Protein AF-A0A5C7JCB8-F1 (afdb_monomer)

Foldseek 3Di:
DDWDWDKDWDADPVRHIDIWIWIWDADPNAIDTFTDDPPDPDTPDDDPVVSVVVRVVVCCVVCVVDDDDDDDDPPPPVVVVVVVVVVVVVVVVVVVVVVVVVPDQPPPVNPPDQQLVWVCVVVVHHPVQSVVAWDDPDDQWIDGDHWIKRKAFPVRLVVVLVVQLVCCCVVPVLVPDDVVCSVVDDSVVVVVVCVVDDSLLPQQCPPSDWDWDADPNTIMIMHIPD

Structure (mmCIF, N/CA/C/O backbone):
data_AF-A0A5C7JCB8-F1
#
_entry.id   AF-A0A5C7JCB8-F1
#
loop_
_atom_site.group_PDB
_atom_site.id
_atom_site.type_symbol
_atom_site.label_atom_id
_atom_site.label_alt_id
_atom_site.label_comp_id
_atom_site.label_asym_id
_atom_site.label_entity_id
_atom_site.label_seq_id
_atom_site.pdbx_PDB_ins_code
_atom_site.Cartn_x
_atom_site.Cartn_y
_atom_site.Cartn_z
_atom_site.occupancy
_atom_site.B_iso_or_equiv
_atom_site.auth_seq_id
_atom_site.auth_comp_id
_atom_site.auth_asym_id
_atom_site.auth_atom_id
_atom_site.pdbx_PDB_model_num
ATOM 1 N N . MET A 1 1 ? -38.121 -23.312 17.149 1.00 50.59 1 MET A N 1
ATOM 2 C CA . MET A 1 1 ? -38.698 -22.961 18.463 1.00 50.59 1 MET A CA 1
ATOM 3 C C . MET A 1 1 ? -37.538 -22.430 19.284 1.00 50.59 1 MET A C 1
ATOM 5 O O . MET A 1 1 ? -36.672 -23.215 19.652 1.00 50.59 1 MET A O 1
ATOM 9 N N . GLU A 1 2 ? -37.429 -21.108 19.400 1.00 42.34 2 GLU A N 1
ATOM 10 C CA . GLU A 1 2 ? -36.332 -20.464 20.132 1.00 42.34 2 GLU A CA 1
ATOM 11 C C . GLU A 1 2 ? -36.430 -20.797 21.617 1.00 42.34 2 GLU A C 1
ATOM 13 O O . GLU A 1 2 ? -37.519 -20.899 22.184 1.00 42.34 2 GLU A O 1
ATOM 18 N N . LEU A 1 3 ? -35.277 -21.067 22.213 1.00 52.41 3 LEU A N 1
ATOM 19 C CA . LEU A 1 3 ? -35.164 -21.751 23.489 1.00 52.41 3 LEU A CA 1
ATOM 20 C C . LEU A 1 3 ? -34.364 -20.841 24.414 1.00 52.41 3 LEU A C 1
ATOM 22 O O . LEU A 1 3 ? -33.145 -20.951 24.512 1.00 52.41 3 LEU A O 1
ATOM 26 N N . TYR A 1 4 ? -35.054 -19.910 25.066 1.00 64.06 4 TYR A N 1
ATOM 27 C CA . TYR A 1 4 ? -34.418 -19.002 26.011 1.00 64.06 4 TYR A CA 1
ATOM 28 C C . TYR A 1 4 ? -34.215 -19.733 27.338 1.00 64.06 4 TYR A C 1
ATOM 30 O O . TYR A 1 4 ? -35.161 -20.259 27.929 1.00 64.06 4 TYR A O 1
ATOM 38 N N . LYS A 1 5 ? -32.966 -19.801 27.801 1.00 68.62 5 LYS A N 1
ATOM 39 C CA . LYS A 1 5 ? -32.621 -20.290 29.140 1.00 68.62 5 LYS A CA 1
ATOM 40 C C . LYS A 1 5 ? -32.173 -19.091 29.966 1.00 68.62 5 LYS A C 1
ATOM 42 O O . LYS A 1 5 ? -31.236 -18.411 29.567 1.00 68.62 5 LYS A O 1
ATOM 47 N N . ARG A 1 6 ? -32.827 -18.836 31.096 1.00 67.50 6 ARG A N 1
ATOM 48 C CA . ARG A 1 6 ? -32.487 -17.744 32.022 1.00 67.50 6 ARG A CA 1
ATOM 49 C C . ARG A 1 6 ? -32.350 -18.306 33.434 1.00 67.50 6 ARG A C 1
ATOM 51 O O . ARG A 1 6 ? -33.052 -19.251 33.797 1.00 67.50 6 ARG A O 1
ATOM 58 N N . PHE A 1 7 ? -31.442 -17.735 34.212 1.00 67.38 7 PHE A N 1
ATOM 59 C CA . PHE A 1 7 ? -31.386 -17.949 35.654 1.00 67.38 7 PHE A CA 1
ATOM 60 C C . PHE A 1 7 ? -32.268 -16.901 36.317 1.00 67.38 7 PHE A C 1
ATOM 62 O O . PHE A 1 7 ? -32.199 -15.726 35.965 1.00 67.38 7 PHE A O 1
ATOM 69 N N . ILE A 1 8 ? -33.128 -17.332 37.233 1.00 64.50 8 ILE A N 1
ATOM 70 C CA . ILE A 1 8 ? -33.960 -16.439 38.031 1.00 64.50 8 ILE A CA 1
ATOM 71 C C . ILE A 1 8 ? -33.578 -16.637 39.488 1.00 64.50 8 ILE A C 1
ATOM 73 O O . ILE A 1 8 ? -33.605 -17.760 39.996 1.00 64.50 8 ILE A O 1
ATOM 77 N N . LYS A 1 9 ? -33.241 -15.531 40.149 1.00 65.50 9 LYS A N 1
ATOM 78 C CA . LYS A 1 9 ? -33.041 -15.466 41.595 1.00 65.50 9 LYS A CA 1
ATOM 79 C C . LYS A 1 9 ? -34.333 -14.963 42.236 1.00 65.50 9 LYS A C 1
ATOM 81 O O . LYS A 1 9 ? -34.906 -13.979 41.777 1.00 65.50 9 LYS A O 1
ATOM 86 N N . PHE A 1 10 ? -34.819 -15.648 43.261 1.00 71.62 10 PHE A N 1
ATOM 87 C CA . PHE A 1 10 ? -36.027 -15.281 44.005 1.00 71.62 10 PHE A CA 1
ATOM 88 C C . PHE A 1 10 ? -35.857 -15.649 45.479 1.00 71.62 10 PHE A C 1
ATOM 90 O O . PHE A 1 10 ? -34.950 -16.396 45.819 1.00 71.62 10 PHE A O 1
ATOM 97 N N . HIS A 1 11 ? -36.704 -15.128 46.361 1.00 61.81 11 HIS A N 1
ATOM 98 C CA . HIS A 1 11 ? -36.735 -15.552 47.762 1.00 61.81 11 HIS A CA 1
ATOM 99 C C . HIS A 1 11 ? -37.909 -16.512 47.974 1.00 61.81 11 HIS A C 1
ATOM 101 O O . HIS A 1 11 ? -38.968 -16.325 47.369 1.00 61.81 11 HIS A O 1
ATOM 107 N N . ASP A 1 12 ? -37.723 -17.553 48.783 1.00 66.81 12 ASP A N 1
ATOM 108 C CA . ASP A 1 12 ? -38.814 -18.454 49.162 1.00 66.81 12 ASP A CA 1
ATOM 109 C C . ASP A 1 12 ? -39.730 -17.835 50.241 1.00 66.81 12 ASP A C 1
ATOM 111 O O . ASP A 1 12 ? -39.596 -16.667 50.612 1.00 66.81 12 ASP A O 1
ATOM 115 N N . ASN A 1 13 ? -40.693 -18.615 50.745 1.00 54.59 13 ASN A N 1
ATOM 116 C CA . ASN A 1 13 ? -41.639 -18.146 51.765 1.00 54.59 13 ASN A CA 1
ATOM 117 C C . ASN A 1 13 ? -40.969 -17.787 53.104 1.00 54.59 13 ASN A C 1
ATOM 119 O O . ASN A 1 13 ? -41.559 -17.038 53.882 1.00 54.59 13 ASN A O 1
ATOM 123 N N . ASP A 1 14 ? -39.764 -18.297 53.358 1.00 68.19 14 ASP A N 1
ATOM 124 C CA . ASP A 1 14 ? -38.963 -18.015 54.549 1.00 68.19 14 ASP A CA 1
ATOM 125 C C . ASP A 1 14 ? -37.930 -16.901 54.285 1.00 68.19 14 ASP A C 1
ATOM 127 O O . ASP A 1 14 ? -37.070 -16.616 55.121 1.00 68.19 14 ASP A O 1
ATOM 131 N N . ASN A 1 15 ? -38.044 -16.229 53.133 1.00 60.91 15 ASN A N 1
ATOM 132 C CA . ASN A 1 15 ? -37.152 -15.180 52.663 1.00 60.91 15 ASN A CA 1
ATOM 133 C C . ASN A 1 15 ? -35.698 -15.656 52.476 1.00 60.91 15 ASN A C 1
ATOM 135 O O . ASN A 1 15 ? -34.753 -14.887 52.661 1.00 60.91 15 ASN A O 1
ATOM 139 N N . VAL A 1 16 ? -35.506 -16.925 52.107 1.00 64.31 16 VAL A N 1
ATOM 140 C CA . VAL A 1 16 ? -34.195 -17.490 51.772 1.00 64.31 16 VAL A CA 1
ATOM 141 C C . VAL A 1 16 ? -33.929 -17.287 50.276 1.00 64.31 16 VAL A C 1
ATOM 143 O O . VAL A 1 16 ? -34.781 -17.650 49.457 1.00 64.31 16 VAL A O 1
ATOM 146 N N . PRO A 1 17 ? -32.774 -16.715 49.878 1.00 56.75 17 PRO A N 1
ATOM 147 C CA . PRO A 1 17 ? -32.436 -16.532 48.473 1.00 56.75 17 PRO A CA 1
ATOM 148 C C . PRO A 1 17 ? -32.253 -17.889 47.787 1.00 56.75 17 PRO A C 1
ATOM 150 O O . PRO A 1 17 ? -31.482 -18.741 48.224 1.00 56.75 17 PRO A O 1
ATOM 153 N N . CYS A 1 18 ? -32.964 -18.060 46.684 1.00 63.06 18 CYS A N 1
ATOM 154 C CA . CYS A 1 18 ? -33.031 -19.255 45.865 1.00 63.06 18 CYS A CA 1
ATOM 155 C C . CYS A 1 18 ? -32.690 -18.895 44.415 1.00 63.06 18 CYS A C 1
ATOM 157 O O . CYS A 1 18 ? -33.018 -17.810 43.933 1.00 63.06 18 CYS A O 1
ATOM 159 N N . GLU A 1 19 ? -32.069 -19.822 43.692 1.00 68.56 19 GLU A N 1
ATOM 160 C CA . GLU A 1 19 ? -31.775 -19.677 42.266 1.00 68.56 19 GLU A CA 1
ATOM 161 C C . GLU A 1 19 ? -32.383 -20.845 41.491 1.00 68.56 19 GLU A C 1
ATOM 163 O O . GLU A 1 19 ? -32.310 -21.999 41.914 1.00 68.56 19 GLU A O 1
ATOM 168 N N . SER A 1 20 ? -33.001 -20.554 40.347 1.00 69.00 20 SER A N 1
ATOM 169 C CA . SER A 1 20 ? -33.560 -21.576 39.469 1.00 69.00 20 SER A CA 1
ATOM 170 C C . SER A 1 20 ? -33.297 -21.263 38.006 1.00 69.00 20 SER A C 1
ATOM 172 O O . SER A 1 20 ? -33.493 -20.142 37.533 1.00 69.00 20 SER A O 1
ATOM 174 N N . LYS A 1 21 ? -32.871 -22.285 37.262 1.00 75.31 21 LYS A N 1
ATOM 175 C CA . LYS A 1 21 ? -32.697 -22.203 35.815 1.00 75.31 21 LYS A CA 1
ATOM 176 C C . LYS A 1 21 ? -34.029 -22.501 35.145 1.00 75.31 21 LYS A C 1
ATOM 178 O O . LYS A 1 21 ? -34.508 -23.632 35.204 1.00 75.31 21 LYS A O 1
ATOM 183 N N . LEU A 1 22 ? -34.611 -21.518 34.468 1.00 73.06 22 LEU A N 1
ATOM 184 C CA . LEU A 1 22 ? -35.835 -21.705 33.698 1.00 73.06 22 LEU A CA 1
ATOM 185 C C . LEU A 1 22 ? -35.525 -21.802 32.206 1.00 73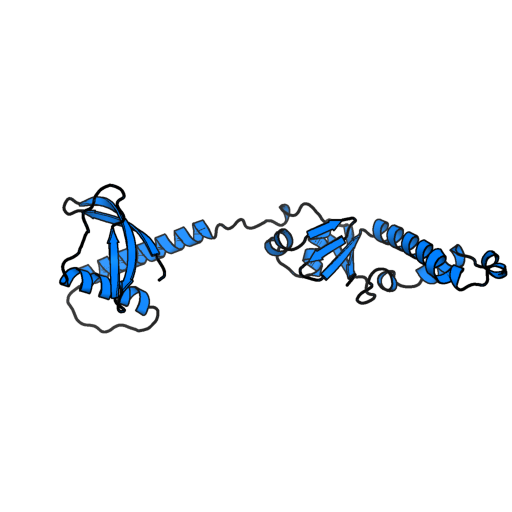.06 22 LEU A C 1
ATOM 187 O O . LEU A 1 22 ? -34.734 -21.041 31.647 1.00 73.06 22 LEU A O 1
ATOM 191 N N . LYS A 1 23 ? -36.184 -22.751 31.553 1.00 75.06 23 LYS A N 1
ATOM 192 C CA . LYS A 1 23 ? -36.360 -22.810 30.108 1.00 75.06 23 LYS A CA 1
ATOM 193 C C . LYS A 1 23 ? -37.705 -22.184 2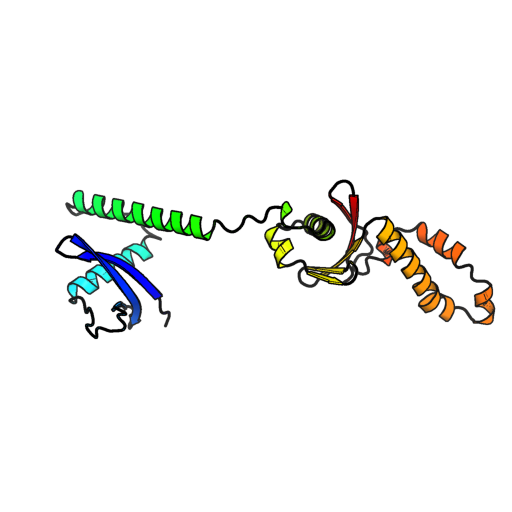9.777 1.00 75.06 23 LYS A C 1
ATOM 195 O O . LYS A 1 23 ? -38.732 -22.599 30.304 1.00 75.06 23 LYS A O 1
ATOM 200 N N . ILE A 1 24 ? -37.674 -21.208 28.888 1.00 72.25 24 ILE A N 1
ATOM 201 C CA . ILE A 1 24 ? -38.853 -20.518 28.387 1.00 72.25 24 ILE A CA 1
ATOM 202 C C . ILE A 1 24 ? -39.124 -21.060 26.986 1.00 72.25 24 ILE A C 1
ATOM 204 O O . ILE A 1 24 ? -38.244 -21.035 26.121 1.00 72.25 24 ILE A O 1
ATOM 208 N N . THR A 1 25 ? -40.325 -21.585 26.771 1.00 75.62 25 THR A N 1
ATOM 209 C CA . THR A 1 25 ? -40.779 -22.095 25.472 1.00 75.62 25 THR A CA 1
ATOM 210 C C . THR A 1 25 ? -42.087 -21.448 25.065 1.00 75.62 25 THR A C 1
ATOM 212 O O . THR A 1 25 ? -42.868 -21.022 25.908 1.00 75.62 25 THR A O 1
ATOM 215 N N . THR A 1 26 ? -42.351 -21.392 23.761 1.00 65.44 26 THR A N 1
ATOM 216 C CA . THR A 1 26 ? -43.637 -20.950 23.221 1.00 65.44 26 THR A CA 1
ATOM 217 C C . THR A 1 26 ? -44.401 -22.134 22.638 1.00 65.44 26 THR A C 1
ATOM 219 O O . THR A 1 26 ? -43.926 -22.811 21.724 1.00 65.44 26 THR A O 1
ATOM 222 N N . ARG A 1 27 ? -45.605 -22.393 23.157 1.00 65.44 27 ARG A N 1
ATOM 223 C CA . ARG A 1 27 ? -46.504 -23.447 22.669 1.00 65.44 27 ARG A CA 1
ATOM 224 C C . ARG A 1 27 ? -47.905 -22.871 22.505 1.00 65.44 27 ARG A C 1
ATOM 226 O O . ARG A 1 27 ? -48.443 -22.267 23.423 1.00 65.44 27 ARG A O 1
ATOM 233 N N . ASN A 1 28 ? -48.496 -23.022 21.320 1.00 69.25 28 ASN A N 1
ATOM 234 C CA . ASN A 1 28 ? -49.836 -22.502 21.002 1.00 69.25 28 ASN A CA 1
ATOM 235 C C . ASN A 1 28 ? -50.027 -20.994 21.297 1.00 69.25 28 ASN A C 1
ATOM 237 O O . ASN A 1 28 ? -51.096 -20.593 21.741 1.00 69.25 28 ASN A O 1
ATOM 241 N N . ASN A 1 29 ? -49.005 -20.160 21.058 1.00 60.56 29 ASN A N 1
ATOM 242 C CA . ASN A 1 29 ? -48.969 -18.720 21.392 1.00 60.56 29 ASN A CA 1
ATOM 243 C C . ASN A 1 29 ? -48.975 -18.377 22.897 1.00 60.56 29 ASN A C 1
ATOM 245 O O . ASN A 1 29 ? -49.143 -17.210 23.260 1.00 60.56 29 ASN A O 1
ATOM 249 N N . TYR A 1 30 ? -48.731 -19.361 23.765 1.00 54.66 30 TYR A N 1
ATOM 250 C CA . TYR A 1 30 ? -48.513 -19.164 25.196 1.00 54.66 30 TYR A CA 1
ATOM 251 C C . TYR A 1 30 ? -47.044 -19.363 25.552 1.00 54.66 30 TYR A C 1
ATOM 253 O O . TYR A 1 30 ? -46.360 -20.209 24.970 1.00 54.66 30 TYR A O 1
ATOM 261 N N . VAL A 1 31 ? -46.569 -18.563 26.505 1.00 62.06 31 VAL A N 1
ATOM 262 C CA . VAL A 1 31 ? -45.237 -18.715 27.092 1.00 62.06 31 VAL A CA 1
ATOM 263 C C . VAL A 1 31 ? -45.334 -19.728 28.225 1.00 62.06 31 VAL A C 1
ATOM 265 O O . VAL A 1 31 ? -46.103 -19.546 29.166 1.00 62.06 31 VAL A O 1
ATOM 268 N N . GLU A 1 32 ? -44.562 -20.799 28.119 1.00 68.94 32 GLU A N 1
ATOM 269 C CA . GLU A 1 32 ? -44.434 -21.850 29.120 1.00 68.94 32 GLU A CA 1
ATOM 270 C C . GLU A 1 32 ? -43.068 -21.719 29.803 1.00 68.94 32 GLU A C 1
ATOM 272 O O . GLU A 1 32 ? -42.036 -21.584 29.141 1.00 68.94 32 GLU A O 1
ATOM 277 N N . TYR A 1 33 ? -43.059 -21.779 31.135 1.00 68.81 33 TYR A N 1
ATOM 278 C CA . TYR A 1 33 ? -41.847 -21.762 31.950 1.00 68.81 33 TYR A CA 1
ATOM 279 C C . TYR A 1 33 ? -41.620 -23.163 32.503 1.00 68.81 33 TYR A C 1
ATOM 281 O O . TYR A 1 33 ? -42.468 -23.694 33.213 1.00 68.81 33 TYR A O 1
ATOM 289 N N . THR A 1 34 ? -40.482 -23.768 32.177 1.00 70.50 34 THR A N 1
ATOM 290 C CA . THR A 1 34 ? -40.099 -25.098 32.662 1.00 70.50 34 THR A CA 1
ATOM 291 C C . THR A 1 34 ? -38.815 -24.988 33.470 1.00 70.50 34 THR A C 1
ATOM 293 O O . THR A 1 34 ? -37.811 -24.489 32.965 1.00 70.50 34 THR A O 1
ATOM 296 N N . GLN A 1 35 ? -38.816 -25.458 34.715 1.00 67.00 35 GLN A N 1
ATOM 297 C CA . GLN A 1 35 ? -37.597 -25.530 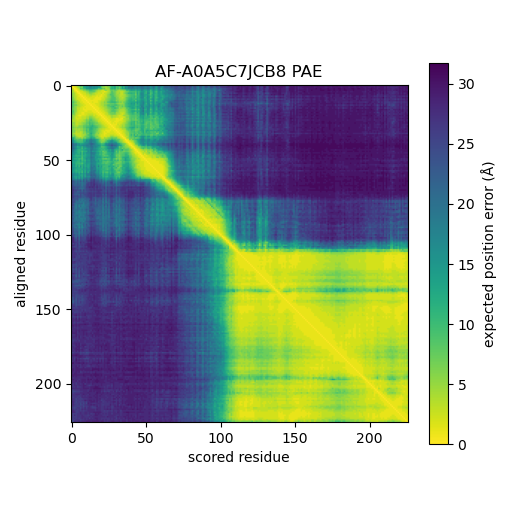35.518 1.00 67.00 35 GLN A CA 1
ATOM 298 C C . GLN A 1 35 ? -36.655 -26.607 34.965 1.00 67.00 35 GLN A C 1
ATOM 300 O O . GLN A 1 35 ? -37.055 -27.742 34.722 1.00 67.00 35 GLN A O 1
ATOM 305 N N . CYS A 1 36 ? -35.393 -26.245 34.764 1.00 61.84 36 CYS A N 1
ATOM 306 C CA . CYS A 1 36 ? -34.332 -27.128 34.301 1.00 61.84 36 CYS A CA 1
ATOM 307 C C . CYS A 1 36 ? -33.454 -27.532 35.488 1.00 61.84 36 CYS A C 1
ATOM 309 O O . CYS A 1 36 ? -32.347 -27.010 35.621 1.00 61.84 36 CYS A O 1
ATOM 311 N N . ASN A 1 37 ? -33.926 -28.446 36.337 1.00 58.97 37 ASN A N 1
ATOM 312 C CA . ASN A 1 37 ? -33.037 -29.123 37.282 1.00 58.97 37 ASN A CA 1
ATOM 313 C C . ASN A 1 37 ? -32.510 -30.427 36.661 1.00 58.97 37 ASN A C 1
ATOM 315 O O . ASN A 1 37 ? -33.306 -31.181 36.102 1.00 58.97 37 ASN A O 1
ATOM 319 N N . PRO A 1 38 ? -31.196 -30.708 36.737 1.00 50.53 38 PRO A N 1
ATOM 320 C CA . PRO A 1 38 ? -30.638 -31.961 36.232 1.00 50.53 38 PRO A CA 1
ATOM 321 C C . PRO A 1 38 ? -31.054 -33.186 37.067 1.00 50.53 38 PRO A C 1
ATOM 323 O O . PRO A 1 38 ? -31.169 -34.267 36.497 1.00 50.53 38 PRO A O 1
ATOM 326 N N . ASP A 1 39 ? -31.358 -33.013 38.362 1.00 53.28 39 ASP A N 1
ATOM 327 C CA . ASP A 1 39 ? -31.511 -34.134 39.310 1.00 53.28 39 ASP A CA 1
ATOM 328 C C . ASP A 1 39 ? -32.883 -34.245 40.008 1.00 53.28 39 ASP A C 1
ATOM 330 O O . ASP A 1 39 ? -33.101 -35.177 40.779 1.00 53.28 39 ASP A O 1
ATOM 334 N N . ASP A 1 40 ? -33.837 -33.343 39.753 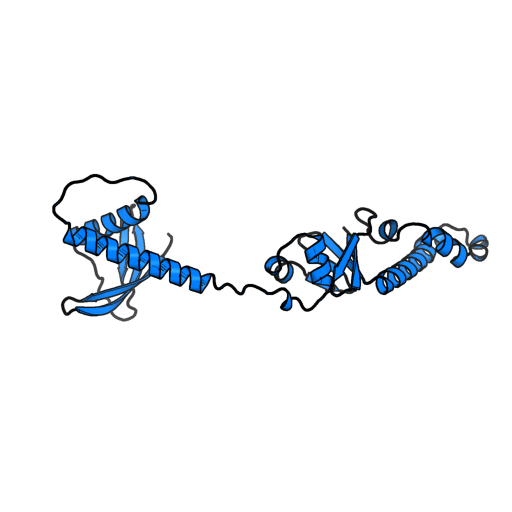1.00 48.50 40 ASP A N 1
ATOM 335 C CA . ASP A 1 40 ? -35.154 -33.376 40.411 1.00 48.50 40 ASP A CA 1
ATOM 336 C C . ASP A 1 40 ? -36.270 -33.279 39.360 1.00 48.50 40 ASP A C 1
ATOM 338 O O . ASP A 1 40 ? -36.454 -32.245 38.718 1.00 48.50 40 ASP A O 1
ATOM 342 N N . GLN A 1 41 ? -37.022 -34.370 39.171 1.00 41.44 41 GLN A N 1
ATOM 343 C CA . GLN A 1 41 ? -38.138 -34.480 38.212 1.00 41.44 41 GLN A CA 1
ATOM 344 C C . GLN A 1 41 ? -39.406 -33.736 38.664 1.00 41.44 41 GLN A C 1
ATOM 346 O O . GLN A 1 41 ? -40.519 -34.060 38.244 1.00 41.44 41 GLN A O 1
ATOM 351 N N . ARG A 1 42 ? -39.285 -32.753 39.556 1.00 42.16 42 ARG A N 1
ATOM 352 C CA . ARG A 1 42 ? -40.432 -31.954 39.976 1.00 42.16 42 ARG A CA 1
ATOM 353 C C . ARG A 1 42 ? -40.631 -30.827 38.985 1.00 42.16 42 ARG A C 1
ATOM 355 O O . ARG A 1 42 ? -39.989 -29.785 39.054 1.00 42.16 42 ARG A O 1
ATOM 362 N N . GLU A 1 43 ? -41.555 -31.055 38.062 1.00 46.22 43 GLU A N 1
ATOM 363 C CA . GLU A 1 43 ? -42.113 -29.999 37.233 1.00 46.22 43 GLU A CA 1
ATOM 364 C C . GLU A 1 43 ? -42.754 -28.949 38.149 1.00 46.22 43 GLU A C 1
ATOM 366 O O . GLU A 1 43 ? -43.805 -29.176 38.756 1.00 46.22 43 GLU A O 1
ATOM 371 N N . PHE A 1 44 ? -42.119 -27.781 38.269 1.00 46.84 44 PHE A N 1
ATOM 372 C CA . PHE A 1 44 ? -42.805 -26.603 38.773 1.00 46.84 44 PHE A CA 1
ATOM 373 C C . PHE A 1 44 ? -43.872 -26.229 37.744 1.00 46.84 44 PHE A C 1
ATOM 375 O O . PHE A 1 44 ? -43.586 -25.602 36.728 1.00 46.84 44 PHE A O 1
ATOM 382 N N . ASN A 1 45 ? -45.097 -26.685 37.992 1.00 53.22 45 ASN A N 1
ATOM 383 C CA . ASN A 1 45 ? -46.252 -26.423 37.152 1.00 53.22 45 ASN A CA 1
ATOM 384 C C . ASN A 1 45 ? -47.149 -25.428 37.903 1.00 53.22 45 ASN A C 1
ATOM 386 O O . ASN A 1 45 ? -47.996 -25.845 38.705 1.00 53.22 45 ASN A O 1
ATOM 390 N N . PRO A 1 46 ? -46.907 -24.108 37.764 1.00 56.09 46 PRO A N 1
ATOM 391 C CA . PRO A 1 46 ? -47.676 -23.115 38.492 1.00 56.09 46 PRO A CA 1
ATOM 392 C C . PRO A 1 46 ? -49.160 -23.322 38.201 1.00 56.09 46 PRO A C 1
ATOM 394 O O . PR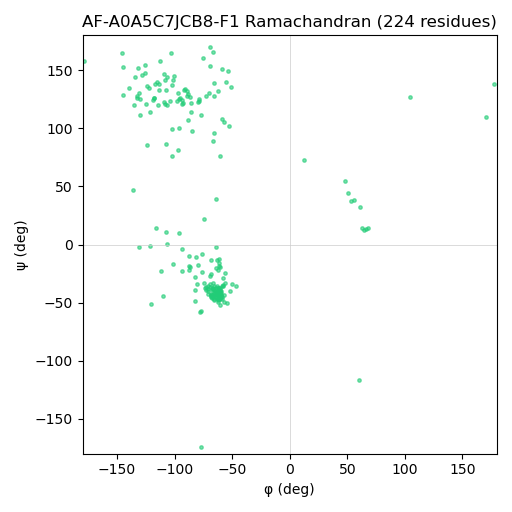O A 1 46 ? -49.550 -23.629 37.075 1.00 56.09 46 PRO A O 1
ATOM 397 N N . LYS A 1 47 ? -50.004 -23.180 39.228 1.00 62.84 47 LYS A N 1
ATOM 398 C CA . LYS A 1 47 ? -51.455 -23.325 39.055 1.00 62.84 47 LYS A CA 1
ATOM 399 C C . LYS A 1 47 ? -51.927 -22.383 37.931 1.00 62.84 47 LYS A C 1
ATOM 401 O O . LYS A 1 47 ? -51.365 -21.295 37.807 1.00 62.84 47 LYS A O 1
ATOM 406 N N . PRO A 1 48 ? -52.984 -22.723 37.170 1.00 55.72 48 PRO A N 1
ATOM 407 C CA . PRO A 1 48 ? -53.410 -21.947 35.997 1.00 55.72 48 PRO A CA 1
ATOM 408 C C . PRO A 1 48 ? -53.568 -20.431 36.232 1.00 55.72 48 PRO A C 1
ATOM 410 O O . PRO A 1 48 ? -53.248 -19.627 35.357 1.00 55.72 48 PRO A O 1
ATOM 413 N N . GLY A 1 49 ? -53.997 -20.022 37.433 1.00 58.53 49 GLY A N 1
ATOM 414 C CA . GLY A 1 49 ? -54.077 -18.605 37.813 1.00 58.53 49 GLY A CA 1
ATOM 415 C C . GLY A 1 49 ? -52.714 -17.902 37.869 1.00 58.53 49 GLY A C 1
ATOM 416 O O . GLY A 1 49 ? -52.575 -16.803 37.348 1.00 58.53 49 GLY A O 1
ATOM 417 N N . VAL A 1 50 ? -51.692 -18.574 38.403 1.00 56.78 50 VAL A N 1
ATOM 418 C CA . VAL A 1 50 ? -50.316 -18.056 38.514 1.00 56.78 50 VAL A CA 1
ATOM 419 C C . VAL A 1 50 ? -49.629 -18.028 37.146 1.00 56.78 50 VAL A C 1
ATOM 421 O O . VAL A 1 50 ? -48.909 -17.084 36.839 1.00 56.78 50 VAL A O 1
ATOM 424 N N . GLN A 1 51 ? -49.893 -19.012 36.277 1.00 56.62 51 GLN A N 1
ATOM 425 C CA . GLN A 1 51 ? -49.420 -18.982 34.883 1.00 56.62 51 GLN A CA 1
ATOM 426 C C . GLN A 1 51 ? -49.991 -17.794 34.107 1.00 56.62 51 GLN A C 1
ATOM 428 O O . GLN A 1 51 ? -49.267 -17.131 33.369 1.00 56.62 51 GLN A O 1
ATOM 433 N N . THR A 1 52 ? -51.279 -17.502 34.302 1.00 60.00 52 THR A N 1
ATOM 434 C CA . THR A 1 52 ? -51.938 -16.346 33.680 1.00 60.00 52 THR A CA 1
ATOM 435 C C . THR A 1 52 ? -51.314 -15.037 34.163 1.00 60.00 52 THR A C 1
ATOM 437 O O . THR A 1 52 ? -51.084 -14.130 33.367 1.00 60.00 52 THR A O 1
ATOM 440 N N . GLU A 1 53 ? -50.994 -14.946 35.453 1.00 60.72 53 GLU A N 1
ATOM 441 C CA . GLU A 1 53 ? -50.361 -13.771 36.053 1.00 60.72 53 GLU A CA 1
ATOM 442 C C . GLU A 1 53 ? -48.929 -13.561 35.539 1.00 60.72 53 GLU A C 1
ATOM 444 O O . GLU A 1 53 ? -48.603 -12.463 35.089 1.00 60.72 53 GLU A O 1
ATOM 449 N N . LEU A 1 54 ? -48.117 -14.624 35.475 1.00 59.25 54 LEU A N 1
ATOM 450 C CA . LEU A 1 54 ? -46.771 -14.599 34.888 1.00 59.25 54 LEU A CA 1
ATOM 451 C C . LEU A 1 54 ? -46.791 -14.239 33.397 1.00 59.25 54 LEU A C 1
ATOM 453 O O . LEU A 1 54 ? -45.995 -13.413 32.954 1.00 59.25 54 LEU A O 1
ATOM 457 N N . TYR A 1 55 ? -47.728 -14.800 32.626 1.00 61.72 55 TYR A N 1
ATOM 458 C CA . TYR A 1 55 ? -47.902 -14.459 31.214 1.00 61.72 55 TYR A CA 1
ATOM 459 C C . TYR A 1 55 ? -48.309 -12.994 31.030 1.00 61.72 55 TYR A C 1
ATOM 461 O O . TYR A 1 55 ? -47.778 -12.316 30.155 1.00 61.72 55 TYR A O 1
ATOM 469 N N . ASN A 1 56 ? -49.218 -12.477 31.860 1.00 61.16 56 ASN A N 1
ATOM 470 C CA . ASN A 1 56 ? -49.620 -11.074 31.809 1.00 61.16 56 ASN A CA 1
ATOM 471 C C . ASN A 1 56 ? -48.473 -10.135 32.201 1.00 61.16 56 ASN A C 1
ATOM 473 O O . ASN A 1 56 ? -48.322 -9.086 31.579 1.00 61.16 56 ASN A O 1
ATOM 477 N N . LEU A 1 57 ? -47.642 -10.517 33.174 1.00 58.09 57 LEU A N 1
ATOM 478 C CA . LEU A 1 57 ? -46.417 -9.802 33.545 1.00 58.09 57 LEU A CA 1
ATOM 479 C C . LEU A 1 57 ? -45.415 -9.768 32.388 1.00 58.09 57 LEU A C 1
ATOM 481 O O . LEU A 1 57 ? -44.964 -8.689 32.013 1.00 58.09 57 LEU A O 1
ATOM 485 N N . TRP A 1 58 ? -45.143 -10.919 31.773 1.00 62.91 58 TRP A N 1
ATOM 486 C CA . TRP A 1 58 ? -44.263 -11.039 30.610 1.00 62.91 58 TRP A CA 1
ATOM 487 C C . TRP A 1 58 ? -44.783 -10.240 29.413 1.00 62.91 58 TRP A C 1
ATOM 489 O O . TRP A 1 58 ? -44.044 -9.475 28.794 1.00 62.91 58 TRP A O 1
ATOM 499 N N . LYS A 1 59 ? -46.086 -10.348 29.125 1.00 58.62 59 LYS A N 1
ATOM 500 C CA . LYS A 1 59 ? -46.741 -9.583 28.066 1.00 58.62 59 LYS A CA 1
ATOM 501 C C . LYS A 1 59 ? -46.623 -8.096 28.355 1.00 58.62 59 LYS A C 1
ATOM 503 O O . LYS A 1 59 ? -46.207 -7.376 27.462 1.00 58.62 59 LYS A O 1
ATOM 508 N N . LYS A 1 60 ? -46.907 -7.636 29.578 1.00 55.00 60 LYS A N 1
ATOM 509 C CA . LYS A 1 60 ? -46.785 -6.227 29.989 1.00 55.00 60 LYS A CA 1
ATOM 510 C C . LYS A 1 60 ? -45.349 -5.709 29.868 1.00 55.00 60 LYS A C 1
ATOM 512 O O . LYS A 1 60 ? -45.177 -4.594 29.400 1.00 55.00 60 LYS A O 1
ATOM 517 N N . TRP A 1 61 ? -44.346 -6.515 30.217 1.00 53.41 61 TRP A N 1
ATOM 518 C CA . TRP A 1 61 ? -42.922 -6.197 30.048 1.00 53.41 61 TRP A CA 1
ATOM 519 C C . TRP A 1 61 ? -42.520 -6.049 28.574 1.00 53.41 61 TRP A C 1
ATOM 521 O O . TRP A 1 61 ? -41.885 -5.069 28.205 1.00 53.41 61 TRP A O 1
ATOM 531 N N . HIS A 1 62 ? -42.957 -6.960 27.700 1.00 51.28 62 HIS A N 1
ATOM 532 C CA . HIS A 1 62 ? -42.581 -6.926 26.280 1.00 51.28 62 HIS A CA 1
ATOM 533 C C . HIS A 1 62 ? -43.495 -6.075 25.388 1.00 51.28 62 HIS A C 1
ATOM 535 O O . HIS A 1 62 ? -43.079 -5.676 24.302 1.00 51.28 62 HIS A O 1
ATOM 541 N N . THR A 1 63 ? -44.717 -5.756 25.824 1.00 45.75 63 THR A N 1
ATOM 542 C CA . THR A 1 63 ? -45.577 -4.775 25.138 1.00 45.75 63 THR A CA 1
ATOM 543 C C . THR A 1 63 ? -45.324 -3.348 25.592 1.00 45.75 63 THR A C 1
ATOM 545 O O . THR A 1 63 ? -45.595 -2.456 24.803 1.00 45.75 63 THR A O 1
ATOM 548 N N . LYS A 1 64 ? -44.709 -3.097 26.760 1.00 45.25 64 LYS A N 1
ATOM 549 C CA . LYS A 1 64 ? -44.367 -1.736 27.223 1.00 45.25 64 LYS A CA 1
ATOM 550 C C . LYS A 1 64 ? -43.353 -0.977 26.358 1.00 45.25 64 LYS A C 1
ATOM 552 O O . LYS A 1 64 ? -43.140 0.203 26.609 1.00 45.25 64 LYS A O 1
ATOM 557 N N . LYS A 1 65 ? -42.812 -1.580 25.291 1.00 45.66 65 LYS A N 1
ATOM 558 C CA . LYS A 1 65 ? -42.194 -0.803 24.204 1.00 45.66 65 LYS A CA 1
ATOM 559 C C . LYS A 1 65 ? -43.206 0.100 23.473 1.00 45.66 65 LYS A C 1
ATOM 561 O O . LYS A 1 65 ? -42.786 0.999 22.757 1.00 45.66 65 LYS A O 1
ATOM 566 N N . TYR A 1 66 ? -44.514 -0.093 23.679 1.00 42.41 66 TYR A N 1
ATOM 567 C CA . TYR A 1 66 ? -45.580 0.797 23.229 1.00 42.41 66 TYR A CA 1
ATOM 568 C C . TYR A 1 66 ? -46.747 0.847 24.235 1.00 42.41 66 TYR A C 1
ATOM 570 O O . TYR A 1 66 ? -47.337 -0.174 24.577 1.00 42.41 66 TYR A O 1
ATOM 578 N N . CYS A 1 67 ? -47.122 2.074 24.597 1.00 33.62 67 CYS A N 1
ATOM 579 C CA . CYS A 1 67 ? -48.387 2.523 25.195 1.00 33.62 67 CYS A CA 1
ATOM 580 C C . CYS A 1 67 ? -48.420 2.870 26.694 1.00 33.62 67 CYS A C 1
ATOM 582 O O . CYS A 1 67 ? -48.059 2.107 27.590 1.00 33.62 67 CYS A O 1
ATOM 584 N N . GLU A 1 68 ? -48.933 4.087 26.885 1.00 44.00 68 GLU A N 1
ATOM 585 C CA . GLU A 1 68 ? -49.219 4.827 28.103 1.00 44.00 68 GLU A CA 1
ATOM 586 C C . GLU A 1 68 ? -50.338 4.201 28.959 1.00 44.00 68 GLU A C 1
ATOM 588 O O . GLU A 1 68 ? -51.088 3.317 28.546 1.00 44.00 68 GLU A O 1
ATOM 593 N N . VAL A 1 69 ? -50.388 4.699 30.191 1.00 47.62 69 VAL A N 1
ATOM 594 C CA . VAL A 1 69 ? -51.138 4.280 31.383 1.00 47.62 69 VAL A CA 1
ATOM 595 C C . VAL A 1 69 ? -52.668 4.266 31.197 1.00 47.62 69 VAL A C 1
ATOM 597 O O . VAL A 1 69 ? -53.218 5.125 30.519 1.00 47.62 69 VAL A O 1
ATOM 600 N N . SER A 1 70 ? -53.383 3.393 31.924 1.00 38.00 70 SER A N 1
ATOM 601 C CA . SER A 1 70 ? -54.727 3.739 32.419 1.00 38.00 70 SER A CA 1
ATOM 602 C C . SER A 1 70 ? -54.886 3.385 33.899 1.00 38.00 70 SER A C 1
ATOM 604 O O . SER A 1 70 ? -54.604 2.261 34.320 1.00 38.00 70 SER A O 1
ATOM 606 N N . GLU A 1 71 ? -55.325 4.380 34.664 1.00 49.25 71 GLU A N 1
ATOM 607 C CA . GLU A 1 71 ? -55.558 4.378 36.105 1.00 49.25 71 GLU A CA 1
ATOM 608 C C . GLU A 1 71 ? -56.802 3.570 36.484 1.00 49.25 71 GLU A C 1
ATOM 610 O O . GLU A 1 71 ? -57.875 3.792 35.938 1.00 49.25 71 GLU A O 1
ATOM 615 N N . ASP A 1 72 ? -56.640 2.638 37.420 1.00 48.62 72 ASP A N 1
ATOM 616 C CA . ASP A 1 72 ? -57.510 2.451 38.587 1.00 48.62 72 ASP A CA 1
ATOM 617 C C . ASP A 1 72 ? -57.110 1.142 39.265 1.00 48.62 72 ASP A C 1
ATOM 619 O O . ASP A 1 72 ? -57.308 0.070 38.707 1.00 48.62 72 ASP A O 1
ATOM 623 N N . ILE A 1 73 ? -56.503 1.237 40.452 1.00 40.00 73 ILE A N 1
ATOM 624 C CA . ILE A 1 73 ? -56.582 0.298 41.587 1.00 40.00 73 ILE A CA 1
ATOM 625 C C . ILE A 1 73 ? -55.646 0.829 42.687 1.00 40.00 73 ILE A C 1
ATOM 627 O O . ILE A 1 73 ? -54.531 1.288 42.442 1.00 40.00 73 ILE A O 1
ATOM 631 N N . LYS A 1 74 ? -56.131 0.760 43.931 1.00 45.12 74 LYS A N 1
ATOM 632 C CA . LYS A 1 74 ? -55.435 1.087 45.184 1.00 45.12 74 LYS A CA 1
ATOM 633 C C . LYS A 1 74 ? -54.186 0.220 45.408 1.00 45.12 74 LYS A C 1
ATOM 635 O O . LYS A 1 74 ? -54.186 -0.673 46.251 1.00 45.12 74 LYS A O 1
ATOM 640 N N . THR A 1 75 ? -53.105 0.514 44.703 1.00 42.72 75 THR A N 1
ATOM 641 C CA . THR A 1 75 ? -51.826 -0.201 44.823 1.00 42.72 75 THR A CA 1
ATOM 642 C C . THR A 1 75 ? -50.652 0.768 44.862 1.00 42.72 75 THR A C 1
ATOM 644 O O . THR A 1 75 ? -49.655 0.546 44.196 1.00 42.72 75 THR A O 1
ATOM 647 N N . ASN A 1 76 ? -50.711 1.832 45.673 1.00 47.41 76 ASN A N 1
ATOM 648 C CA . ASN A 1 76 ? -49.538 2.707 45.845 1.00 47.41 76 ASN A CA 1
ATOM 649 C C . ASN A 1 76 ? -48.314 1.935 46.369 1.00 47.41 76 ASN A C 1
ATOM 651 O O . ASN A 1 76 ? -47.208 2.182 45.916 1.00 47.41 76 ASN A O 1
ATOM 655 N N . SER A 1 77 ? -48.494 0.941 47.244 1.00 48.12 77 SER A N 1
ATOM 656 C CA . SER A 1 77 ? -47.378 0.111 47.730 1.00 48.12 77 SER A CA 1
ATOM 657 C C . SER A 1 77 ? -46.855 -0.876 46.678 1.00 48.12 77 SER A C 1
ATOM 659 O O . S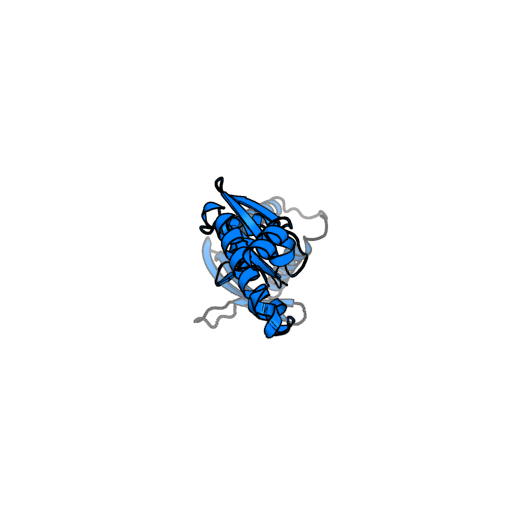ER A 1 77 ? -45.648 -1.065 46.575 1.00 48.12 77 SER A O 1
ATOM 661 N N . LEU A 1 78 ? -47.741 -1.484 45.884 1.00 41.78 78 LEU A N 1
ATOM 662 C CA . LEU A 1 78 ? -47.364 -2.505 44.901 1.00 41.78 78 LEU A CA 1
ATOM 663 C C . LEU A 1 78 ? -46.803 -1.882 43.616 1.00 41.78 78 LEU A C 1
ATOM 665 O O . LEU A 1 78 ? -45.881 -2.429 43.032 1.00 41.78 78 LEU A O 1
ATOM 669 N N . ILE A 1 79 ? -47.305 -0.710 43.215 1.00 50.28 79 ILE A N 1
ATOM 670 C CA . ILE A 1 79 ? -46.757 0.077 42.102 1.00 50.28 79 ILE A CA 1
ATOM 671 C C . ILE A 1 79 ? -45.366 0.600 42.465 1.00 50.28 79 ILE A C 1
ATOM 673 O O . ILE A 1 79 ? -44.465 0.483 41.645 1.00 50.28 79 ILE A O 1
ATOM 677 N N . LEU A 1 80 ? -45.160 1.102 43.690 1.00 49.62 80 LEU A N 1
ATOM 678 C CA . LEU A 1 80 ? -43.829 1.524 44.145 1.00 49.62 80 LEU A CA 1
ATOM 679 C C . LEU A 1 80 ? -42.843 0.352 44.193 1.00 49.62 80 LEU A C 1
ATOM 681 O O . LEU A 1 80 ? -41.724 0.497 43.726 1.00 49.62 80 LEU A O 1
ATOM 685 N N . PHE A 1 81 ? -43.268 -0.813 44.688 1.00 49.66 81 PHE A N 1
ATOM 686 C CA . PHE A 1 81 ? -42.429 -2.013 44.713 1.00 49.66 81 PHE A CA 1
ATOM 687 C C . PHE A 1 81 ? -42.103 -2.533 43.306 1.00 49.66 81 PHE A C 1
ATOM 689 O O . PHE A 1 81 ? -40.967 -2.898 43.027 1.00 49.66 81 PHE A O 1
ATOM 696 N N . CYS A 1 82 ? -43.079 -2.538 42.394 1.00 47.94 82 CYS A N 1
ATOM 697 C CA . CYS A 1 82 ? -42.838 -2.922 41.007 1.00 47.94 82 CYS A CA 1
ATOM 698 C C . CYS A 1 82 ? -41.943 -1.919 40.276 1.00 47.94 82 CYS A C 1
ATOM 700 O O . CYS A 1 82 ? -41.125 -2.354 39.478 1.00 47.94 82 CYS A O 1
ATOM 702 N N . ASN A 1 83 ? -42.079 -0.617 40.535 1.00 55.22 83 ASN A N 1
ATOM 703 C CA . ASN A 1 83 ? -41.202 0.390 39.945 1.00 55.22 83 ASN A CA 1
ATOM 704 C C . ASN A 1 83 ? -39.776 0.265 40.496 1.00 55.22 83 ASN A C 1
ATOM 706 O O . ASN A 1 83 ? -38.859 0.228 39.700 1.00 55.22 83 ASN A O 1
ATOM 710 N N . ASP A 1 84 ? -39.590 0.067 41.805 1.00 63.53 84 ASP A N 1
ATOM 711 C CA . ASP A 1 84 ? -38.262 -0.161 42.406 1.00 63.53 84 ASP A CA 1
ATOM 712 C C . ASP A 1 84 ? -37.583 -1.424 41.849 1.00 63.53 84 ASP A C 1
ATOM 714 O O . ASP A 1 84 ? -36.391 -1.427 41.556 1.00 63.53 84 ASP A O 1
ATOM 718 N N . ILE A 1 85 ? -38.347 -2.500 41.626 1.00 58.12 85 ILE A N 1
ATOM 719 C CA . ILE A 1 85 ? -37.831 -3.707 40.969 1.00 58.12 85 ILE A CA 1
ATOM 720 C C . ILE A 1 85 ? -37.509 -3.449 39.495 1.00 58.12 85 ILE A C 1
ATOM 722 O O . ILE A 1 85 ? -36.476 -3.917 39.029 1.00 58.12 85 ILE A O 1
ATOM 726 N N . CYS A 1 86 ? -38.362 -2.734 38.757 1.00 57.34 86 CYS A N 1
ATOM 727 C CA . CYS A 1 86 ? -38.080 -2.387 37.364 1.00 57.34 86 CYS A CA 1
ATOM 728 C C . CYS A 1 86 ? -36.837 -1.502 37.257 1.00 57.34 86 CYS A C 1
ATOM 730 O O . CYS A 1 86 ? -35.966 -1.830 36.469 1.00 57.34 86 CYS A O 1
ATOM 732 N N . ASP A 1 87 ? -36.710 -0.468 38.087 1.00 68.00 87 ASP A N 1
ATOM 733 C CA . ASP A 1 87 ? -35.563 0.442 38.103 1.00 68.00 87 ASP A CA 1
ATOM 734 C C . ASP A 1 87 ? -34.275 -0.312 38.466 1.00 68.00 87 ASP A C 1
ATOM 736 O O . ASP A 1 87 ? -33.217 -0.059 37.895 1.00 68.00 87 ASP A O 1
ATOM 740 N N . ARG A 1 88 ? -34.352 -1.286 39.383 1.00 66.88 88 ARG A N 1
ATOM 741 C CA . ARG A 1 88 ? -33.216 -2.150 39.727 1.00 66.88 88 ARG A CA 1
ATOM 742 C C . ARG A 1 88 ? -32.860 -3.139 38.628 1.00 66.88 88 ARG A C 1
ATOM 744 O O . ARG A 1 88 ? -31.678 -3.361 38.429 1.00 66.88 88 ARG A O 1
ATOM 751 N N . ILE A 1 89 ? -33.834 -3.722 37.929 1.00 64.62 89 ILE A N 1
ATOM 752 C CA . ILE A 1 89 ? -33.560 -4.625 36.803 1.00 64.62 89 ILE A CA 1
ATOM 753 C C . ILE A 1 89 ? -33.034 -3.831 35.609 1.00 64.62 89 ILE A C 1
ATOM 755 O O . ILE A 1 89 ? -32.075 -4.267 34.997 1.00 64.62 89 ILE A O 1
ATOM 759 N N . GLU A 1 90 ? -33.605 -2.668 35.298 1.00 69.38 90 GLU A N 1
ATOM 760 C CA . GLU A 1 90 ? -33.093 -1.782 34.248 1.00 69.38 90 GLU A CA 1
ATOM 761 C C . GLU A 1 90 ? -31.678 -1.321 34.581 1.00 69.38 90 GLU A C 1
ATOM 763 O O . GLU A 1 90 ? -30.825 -1.319 33.703 1.00 69.38 90 GLU A O 1
ATOM 768 N N . LYS A 1 91 ? -31.396 -1.008 35.851 1.00 72.56 91 LYS A N 1
ATOM 769 C CA . LYS A 1 91 ? -30.044 -0.684 36.297 1.00 72.56 91 LYS A CA 1
ATOM 770 C C . LYS A 1 91 ? -29.101 -1.885 36.246 1.00 72.56 91 LYS A C 1
ATOM 772 O O . LYS A 1 91 ? -28.011 -1.737 35.736 1.00 72.56 91 LYS A O 1
ATOM 777 N N . GLU A 1 92 ? -29.498 -3.060 36.728 1.00 68.56 92 GLU A N 1
ATOM 778 C CA . GLU A 1 92 ? -28.666 -4.271 36.667 1.00 68.56 92 GLU A CA 1
ATOM 779 C C . GLU A 1 92 ? -28.452 -4.740 35.217 1.00 68.56 92 GLU A C 1
ATOM 781 O O . GLU A 1 92 ? -27.386 -5.251 34.902 1.00 68.56 92 GLU A O 1
ATOM 786 N N . GLU A 1 93 ? -29.424 -4.553 34.315 1.00 65.31 93 GLU A N 1
ATOM 787 C CA . GLU A 1 93 ? -29.260 -4.813 32.881 1.00 65.31 93 GLU A CA 1
ATOM 788 C C . GLU A 1 93 ? -28.396 -3.748 32.207 1.00 65.31 93 GLU A C 1
ATOM 790 O O . GLU A 1 93 ? -27.605 -4.111 31.347 1.00 65.31 93 GLU A O 1
ATOM 795 N N . LEU A 1 94 ? -28.496 -2.471 32.591 1.00 61.00 94 LEU A N 1
ATOM 796 C CA . LEU A 1 94 ? -27.598 -1.419 32.108 1.00 61.00 94 LEU A CA 1
ATOM 797 C C . LEU A 1 94 ? -26.176 -1.613 32.623 1.00 61.00 94 LEU A C 1
ATOM 799 O O . LEU A 1 94 ? -25.271 -1.515 31.817 1.00 61.00 94 LEU A O 1
ATOM 803 N N . ASP A 1 95 ? -25.986 -1.953 33.897 1.00 63.84 95 ASP A N 1
ATOM 804 C CA . ASP A 1 95 ? -24.682 -2.252 34.499 1.00 63.84 95 ASP A CA 1
ATOM 805 C C . ASP A 1 95 ? -24.088 -3.534 33.876 1.00 63.84 95 ASP A C 1
ATOM 807 O O . ASP A 1 95 ? -22.890 -3.605 33.644 1.00 63.84 95 ASP A O 1
ATOM 811 N N . TYR A 1 96 ? -24.915 -4.536 33.542 1.00 61.66 96 TYR A N 1
ATOM 812 C CA . TYR A 1 96 ? -24.479 -5.754 32.841 1.00 61.66 96 TYR A CA 1
ATOM 813 C C . TYR A 1 96 ? -24.188 -5.518 31.354 1.00 61.66 96 TYR A C 1
ATOM 815 O O . TYR A 1 96 ? -23.324 -6.178 30.789 1.00 61.66 96 TYR A O 1
ATOM 823 N N . ILE A 1 97 ? -24.921 -4.608 30.704 1.00 56.53 97 ILE A N 1
ATOM 824 C CA . ILE A 1 97 ? -24.626 -4.133 29.348 1.00 56.53 97 ILE A CA 1
ATOM 825 C C . ILE A 1 97 ? -23.339 -3.306 29.388 1.00 56.53 97 ILE A C 1
ATOM 827 O O . ILE A 1 97 ? -22.480 -3.563 28.565 1.00 56.53 97 ILE A O 1
ATOM 831 N N . ASP A 1 98 ? -23.142 -2.414 30.356 1.00 51.34 98 ASP A N 1
ATOM 832 C CA . ASP A 1 98 ? -21.876 -1.697 30.555 1.00 51.34 98 ASP A CA 1
ATOM 833 C C . ASP A 1 98 ? -20.733 -2.681 30.839 1.00 51.34 98 ASP A C 1
ATOM 835 O O . ASP A 1 98 ? -19.691 -2.546 30.235 1.00 51.34 98 ASP A O 1
ATOM 839 N N . GLU A 1 99 ? -20.911 -3.739 31.636 1.00 58.59 99 GLU A N 1
ATOM 840 C CA . GLU A 1 99 ? -19.876 -4.781 31.819 1.00 58.59 99 GLU A CA 1
ATOM 841 C C . GLU A 1 99 ? -19.635 -5.642 30.560 1.00 58.59 99 GLU A C 1
ATOM 843 O O . GLU A 1 99 ? -18.562 -6.220 30.405 1.00 58.59 99 GLU A O 1
ATOM 848 N N . LEU A 1 100 ? -20.624 -5.777 29.667 1.00 54.03 100 LEU A N 1
ATOM 849 C CA . LEU A 1 100 ? -20.498 -6.500 28.389 1.00 54.03 100 LEU A CA 1
ATOM 850 C C . LEU A 1 100 ? -19.980 -5.624 27.242 1.00 54.03 100 LEU A C 1
ATOM 852 O O . LEU A 1 100 ? -19.502 -6.181 26.259 1.00 54.03 100 LEU A O 1
ATOM 856 N N . TYR A 1 101 ? -20.129 -4.303 27.362 1.00 51.88 101 TYR A N 1
ATOM 857 C CA . TYR A 1 101 ? -19.681 -3.266 26.430 1.00 51.88 101 TYR A CA 1
ATOM 858 C C . TYR A 1 101 ? -18.620 -2.338 27.050 1.00 51.88 101 TYR A C 1
ATOM 860 O O . TYR A 1 101 ? -18.197 -1.383 26.402 1.00 51.88 101 TYR A O 1
ATOM 868 N N . GLU A 1 102 ? -18.029 -2.719 28.187 1.00 50.41 102 GLU A N 1
ATOM 869 C CA . GLU A 1 102 ? -16.598 -2.571 28.497 1.00 50.41 102 GLU A CA 1
ATOM 870 C C . GLU A 1 102 ? -15.783 -3.441 27.505 1.00 50.41 102 GLU A C 1
ATOM 872 O O . GLU A 1 102 ? -14.801 -4.093 27.851 1.00 50.41 102 GLU A O 1
ATOM 877 N N . ASP A 1 103 ? -16.238 -3.457 26.246 1.00 47.88 103 ASP A N 1
ATOM 878 C CA . ASP A 1 103 ? -15.522 -3.807 25.042 1.00 47.88 103 ASP A CA 1
ATOM 879 C C . ASP A 1 103 ? -14.279 -2.932 25.068 1.00 47.88 103 ASP A C 1
ATOM 881 O O . ASP A 1 103 ? -14.358 -1.726 24.830 1.00 47.88 103 ASP A O 1
ATOM 885 N N . ASP A 1 104 ? -13.163 -3.545 25.455 1.00 54.03 104 ASP A N 1
ATOM 886 C CA . ASP A 1 104 ? -11.855 -3.413 24.828 1.00 54.03 104 ASP A CA 1
ATOM 887 C C . ASP A 1 104 ? -11.796 -2.242 23.835 1.00 54.03 104 ASP A C 1
ATOM 889 O O . ASP A 1 104 ? -11.817 -2.424 22.614 1.00 54.03 104 ASP A O 1
ATOM 893 N N . GLU A 1 105 ? -11.772 -1.012 24.358 1.00 55.62 105 GLU A N 1
ATOM 894 C CA . GLU A 1 105 ? -11.572 0.185 23.557 1.00 55.62 105 GLU A CA 1
ATOM 895 C C . GLU A 1 105 ? -10.142 0.069 23.039 1.00 55.62 105 GLU A C 1
ATOM 897 O O . GLU A 1 105 ? -9.198 0.457 23.729 1.00 55.62 105 GLU A O 1
ATOM 902 N N . TYR A 1 106 ? -9.982 -0.573 21.875 1.00 53.56 106 TYR A N 1
ATOM 903 C CA . TYR A 1 106 ? -8.690 -0.781 21.246 1.00 53.56 106 TYR A CA 1
ATOM 904 C C . TYR A 1 106 ? -8.060 0.588 21.054 1.00 53.56 106 TYR A C 1
ATOM 906 O O . TYR A 1 106 ? -8.472 1.402 20.210 1.00 53.56 106 TYR A O 1
ATOM 914 N N . LYS A 1 107 ? -7.075 0.868 21.897 1.00 59.78 107 LYS A N 1
ATOM 915 C CA . LYS A 1 107 ? -6.353 2.122 21.851 1.00 59.78 107 LYS A CA 1
ATOM 916 C C . LYS A 1 107 ? -5.535 2.108 20.578 1.00 59.78 107 LYS A C 1
ATOM 918 O O . LYS A 1 107 ? -5.135 1.066 20.073 1.00 59.78 107 LYS A O 1
ATOM 923 N N . GLU A 1 108 ? -5.245 3.289 20.056 1.00 56.28 108 GLU A N 1
ATOM 924 C CA . GLU A 1 108 ? -4.347 3.413 18.905 1.00 56.28 108 GLU A CA 1
ATOM 925 C C . GLU A 1 108 ? -2.972 2.775 19.180 1.00 56.28 108 GLU A C 1
ATOM 927 O O . GLU A 1 108 ? -2.334 2.279 18.261 1.00 56.28 108 GLU A O 1
ATOM 932 N N . SER A 1 109 ? -2.581 2.678 20.459 1.00 62.53 109 SER A N 1
ATOM 933 C CA . SER A 1 109 ? -1.406 1.933 20.926 1.00 62.53 109 SER A CA 1
ATOM 934 C C . SER A 1 109 ? -1.425 0.433 20.638 1.00 62.53 109 SER A C 1
ATOM 936 O O . SER A 1 109 ? -0.385 -0.203 20.767 1.00 62.53 109 SER A O 1
ATOM 938 N N . ASP A 1 110 ? -2.579 -0.138 20.307 1.00 73.38 110 ASP A N 1
ATOM 939 C CA . ASP A 1 110 ? -2.734 -1.579 20.103 1.00 73.38 110 ASP A CA 1
ATOM 940 C C . ASP A 1 110 ? -2.425 -1.979 18.649 1.00 73.38 110 ASP A C 1
ATOM 942 O O . ASP A 1 110 ? -2.292 -3.164 18.343 1.00 73.38 110 ASP A O 1
ATOM 946 N N . ILE A 1 111 ? -2.270 -0.996 17.753 1.00 82.25 111 ILE A N 1
ATOM 947 C CA . ILE A 1 111 ? -1.779 -1.192 16.388 1.00 82.25 111 ILE A CA 1
ATOM 948 C C . ILE A 1 111 ? -0.278 -0.886 16.384 1.00 82.25 111 ILE A C 1
ATOM 950 O O . ILE A 1 111 ? 0.127 0.270 16.351 1.00 82.25 111 ILE A O 1
ATOM 954 N N . GLU A 1 112 ? 0.557 -1.925 16.421 1.00 87.50 112 GLU A N 1
ATOM 955 C CA . GLU A 1 112 ? 2.021 -1.759 16.405 1.00 87.50 112 GLU A CA 1
ATOM 956 C C . GLU A 1 112 ? 2.575 -1.409 15.009 1.00 87.50 112 GLU A C 1
ATOM 958 O O . GLU A 1 112 ? 3.654 -0.831 14.903 1.00 87.50 112 GLU A O 1
ATOM 963 N N . ASP A 1 113 ? 1.858 -1.757 13.933 1.00 93.12 113 ASP A N 1
ATOM 964 C CA . ASP A 1 113 ? 2.303 -1.534 12.552 1.00 93.12 113 ASP A CA 1
ATOM 965 C C . ASP A 1 113 ? 1.867 -0.149 12.046 1.00 93.12 113 ASP A C 1
ATOM 967 O O . ASP A 1 113 ? 0.698 0.087 11.730 1.00 93.12 113 ASP A O 1
ATOM 971 N N . GLU A 1 114 ? 2.826 0.769 11.924 1.00 95.56 114 GLU A N 1
ATOM 972 C CA . GLU A 1 114 ? 2.605 2.130 11.425 1.00 95.56 114 GLU A CA 1
ATOM 973 C C . GLU A 1 114 ? 1.998 2.166 10.013 1.00 95.56 114 GLU A C 1
ATOM 975 O O . GLU A 1 114 ? 1.217 3.068 9.708 1.00 95.56 114 GLU A O 1
ATOM 980 N N . LYS A 1 115 ? 2.259 1.159 9.168 1.00 96.94 115 LYS A N 1
ATOM 981 C CA . LYS A 1 115 ? 1.647 1.053 7.832 1.00 96.94 115 LYS A CA 1
ATOM 982 C C . LYS A 1 115 ? 0.155 0.742 7.923 1.00 96.94 115 LYS A C 1
ATOM 984 O O . LYS A 1 115 ? -0.632 1.244 7.120 1.00 96.94 115 LYS A O 1
ATOM 989 N N . VAL A 1 116 ? -0.258 -0.039 8.925 1.00 96.50 116 VAL A N 1
ATOM 990 C CA . VAL A 1 116 ? -1.681 -0.280 9.218 1.00 96.50 116 VAL A CA 1
ATOM 991 C C . VAL A 1 116 ? -2.338 0.999 9.725 1.00 96.50 116 VAL A C 1
ATOM 993 O O . VAL A 1 116 ? -3.456 1.299 9.313 1.00 96.50 116 VAL A O 1
ATOM 996 N N . ILE A 1 117 ? -1.646 1.790 10.553 1.00 96.19 117 ILE A N 1
ATOM 997 C CA . ILE A 1 117 ? -2.141 3.101 11.005 1.00 96.19 117 ILE A CA 1
ATOM 998 C C . ILE A 1 117 ? -2.311 4.053 9.812 1.00 96.19 117 ILE A C 1
ATOM 1000 O O . ILE A 1 117 ? -3.366 4.672 9.670 1.00 96.19 117 ILE A O 1
ATOM 1004 N N . ALA A 1 118 ? -1.318 4.129 8.924 1.00 97.69 118 ALA A N 1
ATOM 1005 C CA . ALA A 1 118 ? -1.387 4.941 7.713 1.00 97.69 118 ALA A CA 1
ATOM 1006 C C . ALA A 1 118 ? -2.565 4.515 6.824 1.00 97.69 118 ALA A C 1
ATOM 1008 O O . ALA A 1 118 ? -3.376 5.343 6.412 1.00 97.69 118 ALA A O 1
ATOM 1009 N N . LEU A 1 119 ? -2.729 3.210 6.587 1.00 97.62 119 LEU A N 1
ATOM 1010 C CA . LEU A 1 119 ? -3.842 2.702 5.790 1.00 97.62 119 LEU A CA 1
ATOM 1011 C C . LEU A 1 119 ? -5.203 2.952 6.456 1.00 97.62 119 LEU A C 1
ATOM 1013 O O . LEU A 1 119 ? -6.148 3.335 5.769 1.00 97.62 119 LEU A O 1
ATOM 1017 N N . LYS A 1 120 ? -5.313 2.785 7.780 1.00 97.00 120 LYS A N 1
ATOM 1018 C CA . LYS A 1 120 ? -6.517 3.127 8.555 1.00 97.00 120 LYS A CA 1
ATOM 1019 C C . LYS A 1 120 ? -6.915 4.583 8.322 1.00 97.00 120 LYS A C 1
ATOM 1021 O O . LYS A 1 120 ? -8.076 4.846 8.016 1.00 97.00 120 LYS A O 1
ATOM 1026 N N . ASN A 1 121 ? -5.957 5.502 8.455 1.00 96.88 121 ASN A N 1
ATOM 1027 C CA . ASN A 1 121 ? -6.188 6.935 8.288 1.00 96.88 121 ASN A CA 1
ATOM 1028 C C . ASN A 1 121 ? -6.677 7.248 6.869 1.00 96.88 121 ASN A C 1
ATOM 1030 O O . ASN A 1 121 ? -7.704 7.903 6.714 1.00 96.88 121 ASN A O 1
ATOM 1034 N N . HIS A 1 122 ? -6.030 6.671 5.854 1.00 97.38 122 HIS A N 1
ATOM 1035 C CA . HIS A 1 122 ? -6.436 6.818 4.455 1.00 97.38 122 HIS A CA 1
ATOM 1036 C C . HIS A 1 122 ? -7.849 6.288 4.165 1.00 97.38 122 HIS A C 1
ATOM 1038 O O . HIS A 1 122 ? -8.572 6.837 3.333 1.00 97.38 122 HIS A O 1
ATOM 1044 N N . LEU A 1 123 ? -8.236 5.186 4.812 1.00 96.88 123 LEU A N 1
ATOM 1045 C CA . LEU A 1 123 ? -9.556 4.572 4.653 1.00 96.88 123 LEU A CA 1
ATOM 1046 C C . LEU A 1 123 ? -10.644 5.248 5.498 1.00 96.88 123 LEU A C 1
ATOM 1048 O O . LEU A 1 123 ? -11.818 4.945 5.291 1.00 96.88 123 LEU A O 1
ATOM 1052 N N . GLU A 1 124 ? -10.266 6.141 6.416 1.00 96.81 124 GLU A N 1
ATOM 1053 C CA . GLU A 1 124 ? -11.152 6.806 7.377 1.00 96.81 124 GLU A CA 1
ATOM 1054 C C . GLU A 1 124 ? -11.966 5.813 8.239 1.00 96.81 124 GLU A C 1
ATOM 1056 O O . GLU A 1 124 ? -13.140 6.044 8.539 1.00 96.81 124 GLU A O 1
ATOM 1061 N N . ILE A 1 125 ? -11.349 4.693 8.642 1.00 95.31 125 ILE A N 1
ATOM 1062 C CA . ILE A 1 125 ? -11.988 3.641 9.458 1.00 95.31 125 ILE A CA 1
ATOM 1063 C C . ILE A 1 125 ? -11.557 3.683 10.933 1.00 95.31 125 ILE A C 1
ATOM 1065 O O . ILE A 1 125 ? -10.575 4.324 11.309 1.00 95.31 125 ILE A O 1
ATOM 1069 N N . SER A 1 126 ? -12.308 2.986 11.790 1.00 92.25 126 SER A N 1
ATOM 1070 C CA . SER A 1 126 ? -12.023 2.904 13.231 1.00 92.25 126 SER A CA 1
ATOM 1071 C C . SER A 1 126 ? -10.837 1.979 13.561 1.00 92.25 126 SER A C 1
ATOM 1073 O O . SER A 1 126 ? -10.484 1.105 12.770 1.00 92.25 126 SER A O 1
ATOM 1075 N N . ASN A 1 127 ? -10.234 2.129 14.750 1.00 88.38 127 ASN A N 1
ATOM 1076 C CA . ASN A 1 127 ? -9.146 1.248 15.209 1.00 88.38 127 ASN A CA 1
ATOM 1077 C C . ASN A 1 127 ? -9.585 -0.221 15.294 1.00 88.38 127 ASN A C 1
ATOM 1079 O O . ASN A 1 127 ? -8.852 -1.106 14.860 1.00 88.38 127 ASN A O 1
ATOM 1083 N N . SER A 1 128 ? -10.781 -0.481 15.831 1.00 86.31 128 SER A N 1
ATOM 1084 C CA . SER A 1 128 ? -11.314 -1.840 15.969 1.00 86.31 128 SER A CA 1
ATOM 1085 C C . SER A 1 128 ? -11.515 -2.504 14.608 1.00 86.31 128 SER A C 1
ATOM 1087 O O . SER A 1 128 ? -11.143 -3.660 14.426 1.00 86.31 128 SER A O 1
ATOM 1089 N N . GLU A 1 129 ? -12.028 -1.755 13.634 1.00 90.69 129 GLU A N 1
ATOM 1090 C CA . GLU A 1 129 ? -12.180 -2.217 12.256 1.00 90.69 129 GLU A CA 1
ATOM 1091 C C . GLU A 1 129 ? -10.823 -2.460 11.584 1.00 90.69 129 GLU A C 1
ATOM 1093 O O . GLU A 1 129 ? -10.625 -3.504 10.971 1.00 90.69 129 GLU A O 1
ATOM 1098 N N . ALA A 1 130 ? -9.848 -1.563 11.755 1.00 93.06 130 ALA A N 1
ATOM 1099 C CA . ALA A 1 130 ? -8.500 -1.760 11.224 1.00 93.06 130 ALA A CA 1
ATOM 1100 C C . ALA A 1 130 ? -7.841 -3.042 11.758 1.00 93.06 130 ALA A C 1
ATOM 1102 O O . ALA A 1 130 ? -7.303 -3.819 10.974 1.00 93.06 130 ALA A O 1
ATOM 1103 N N . ILE A 1 131 ? -7.931 -3.299 13.067 1.00 90.25 131 ILE A N 1
ATOM 1104 C CA . ILE A 1 131 ? -7.361 -4.497 13.706 1.00 90.25 131 ILE A CA 1
ATOM 1105 C C . ILE A 1 131 ? -8.034 -5.782 13.205 1.00 90.25 131 ILE A C 1
ATOM 1107 O O . ILE A 1 131 ? -7.375 -6.811 13.056 1.00 90.25 131 ILE A O 1
ATOM 1111 N N . GLN A 1 132 ? -9.345 -5.745 12.967 1.00 90.00 132 GLN A N 1
ATOM 1112 C CA . GLN A 1 132 ? -10.109 -6.928 12.565 1.00 90.00 132 GLN A CA 1
ATOM 1113 C C . GLN A 1 132 ? -10.009 -7.219 11.061 1.00 90.00 132 GLN A C 1
ATOM 1115 O O . GLN A 1 132 ? -9.904 -8.386 10.665 1.00 90.00 132 GLN A O 1
ATOM 1120 N N . ASP A 1 133 ? -10.030 -6.173 10.232 1.00 94.38 133 ASP A N 1
ATOM 1121 C CA . ASP A 1 133 ? -10.291 -6.299 8.798 1.00 94.38 133 ASP A CA 1
ATOM 1122 C C . ASP A 1 133 ? -9.088 -5.988 7.902 1.00 94.38 133 ASP A C 1
ATOM 1124 O O . ASP A 1 133 ? -9.053 -6.492 6.773 1.00 94.38 133 ASP A O 1
ATOM 1128 N N . ILE A 1 134 ? -8.092 -5.217 8.366 1.00 96.44 134 ILE A N 1
ATOM 1129 C CA . ILE A 1 134 ? -6.846 -5.031 7.610 1.00 96.44 134 ILE A CA 1
ATOM 1130 C C . ILE A 1 134 ? -5.956 -6.254 7.813 1.00 96.44 134 ILE A C 1
ATOM 1132 O O . ILE A 1 134 ? -5.578 -6.611 8.926 1.00 96.44 134 ILE A O 1
ATOM 1136 N N . LYS A 1 135 ? -5.575 -6.890 6.705 1.00 95.12 135 LYS A N 1
ATOM 1137 C CA . LYS A 1 135 ? -4.678 -8.050 6.703 1.00 95.12 135 LYS A CA 1
ATOM 1138 C C . LYS A 1 135 ? -3.413 -7.727 5.939 1.00 95.12 135 LYS A C 1
ATOM 1140 O O . LYS A 1 135 ? -3.491 -7.342 4.778 1.00 95.12 135 LYS A O 1
ATOM 1145 N N . ASN A 1 136 ? -2.265 -7.922 6.574 1.00 93.06 136 ASN A N 1
ATOM 1146 C CA . ASN A 1 136 ? -0.986 -7.946 5.877 1.00 93.06 136 ASN A CA 1
ATOM 1147 C C . ASN A 1 136 ? -0.862 -9.304 5.167 1.00 93.06 136 ASN A C 1
ATOM 1149 O O . ASN A 1 136 ? -0.799 -10.341 5.830 1.00 93.06 136 ASN A O 1
ATOM 1153 N N . ASP A 1 137 ? -0.913 -9.302 3.834 1.00 88.62 137 ASP A N 1
ATOM 1154 C CA . ASP A 1 137 ? -0.794 -10.523 3.037 1.00 88.62 137 ASP A CA 1
ATOM 1155 C C . ASP A 1 137 ? 0.682 -10.948 2.952 1.00 88.62 137 ASP A C 1
ATOM 1157 O O . ASP A 1 137 ? 1.023 -12.074 3.317 1.00 88.62 137 ASP A O 1
ATOM 1161 N N . TYR A 1 138 ? 1.540 -10.059 2.438 1.00 87.50 138 TYR A N 1
ATOM 1162 C CA . TYR A 1 138 ? 3.002 -10.179 2.361 1.00 87.50 138 TYR A CA 1
ATOM 1163 C C . TYR A 1 138 ? 3.596 -8.910 1.729 1.00 87.50 138 TYR A C 1
ATOM 1165 O O . TYR A 1 138 ? 2.909 -8.230 0.973 1.00 87.50 138 TYR A O 1
ATOM 1173 N N . ASP A 1 139 ? 4.882 -8.638 1.978 1.00 89.81 139 ASP A N 1
ATOM 1174 C CA . ASP A 1 139 ? 5.688 -7.652 1.233 1.00 89.81 139 ASP A CA 1
ATOM 1175 C C . ASP A 1 139 ? 4.996 -6.293 1.046 1.00 89.81 139 ASP A C 1
ATOM 1177 O O . ASP A 1 139 ? 4.788 -5.816 -0.067 1.00 89.81 139 ASP A O 1
ATOM 1181 N N . ASN A 1 140 ? 4.561 -5.697 2.160 1.00 95.25 140 ASN A N 1
ATOM 1182 C CA . ASN A 1 140 ? 3.903 -4.388 2.181 1.00 95.25 140 ASN A CA 1
ATOM 1183 C C . ASN A 1 140 ? 2.543 -4.324 1.453 1.00 95.25 140 ASN A C 1
ATOM 1185 O O . ASN A 1 140 ? 2.000 -3.234 1.253 1.00 95.25 140 ASN A O 1
ATOM 1189 N N . ILE A 1 141 ? 1.964 -5.476 1.092 1.00 96.31 141 ILE A N 1
ATOM 1190 C CA . ILE A 1 141 ? 0.608 -5.594 0.557 1.00 96.31 141 ILE A CA 1
ATOM 1191 C C . ILE A 1 141 ? -0.382 -5.857 1.688 1.00 96.31 141 ILE A C 1
ATOM 1193 O O . ILE A 1 141 ? -0.326 -6.873 2.384 1.00 96.31 141 ILE A O 1
ATOM 1197 N N . TYR A 1 142 ? -1.349 -4.958 1.799 1.00 97.44 142 TYR A N 1
ATOM 1198 C CA . TYR A 1 142 ? -2.432 -4.995 2.762 1.00 97.44 142 TYR A CA 1
ATOM 1199 C C . TYR A 1 142 ? -3.770 -5.168 2.048 1.00 97.44 142 TYR A C 1
ATOM 1201 O O . TYR A 1 142 ? -4.030 -4.558 1.009 1.00 97.44 142 TYR A O 1
ATOM 1209 N N . THR A 1 143 ? -4.647 -5.983 2.621 1.00 97.25 143 THR A N 1
ATOM 1210 C CA . THR A 1 143 ? -6.002 -6.215 2.122 1.00 97.25 143 THR A CA 1
ATOM 1211 C C . THR A 1 143 ? -7.018 -5.659 3.110 1.00 97.25 143 THR A C 1
ATOM 1213 O O . THR A 1 143 ? -6.941 -5.942 4.302 1.00 97.25 143 THR A O 1
ATOM 1216 N N . TYR A 1 144 ? -7.999 -4.915 2.596 1.00 97.06 144 TYR A N 1
ATOM 1217 C CA . TYR A 1 144 ? -9.187 -4.481 3.333 1.00 97.06 144 TYR A CA 1
ATOM 1218 C C . TYR A 1 144 ? -10.432 -4.690 2.462 1.00 97.06 144 TYR A C 1
ATOM 1220 O O . TYR A 1 144 ? -10.540 -4.181 1.338 1.00 97.06 144 TYR A O 1
ATOM 1228 N N . GLY A 1 145 ? -11.368 -5.503 2.955 1.00 94.94 145 GLY A N 1
ATOM 1229 C CA . GLY A 1 145 ? -12.509 -5.975 2.171 1.00 94.94 145 GLY A CA 1
ATOM 1230 C C . GLY A 1 145 ? -12.064 -6.764 0.933 1.00 94.94 145 GLY A C 1
ATOM 1231 O O . GLY A 1 145 ? -11.468 -7.833 1.042 1.00 94.94 145 GLY A O 1
ATOM 1232 N N . ASN A 1 146 ? -12.370 -6.251 -0.262 1.00 95.25 146 ASN A N 1
ATOM 1233 C CA . ASN A 1 146 ? -11.962 -6.830 -1.550 1.00 95.25 146 ASN A CA 1
ATOM 1234 C C . ASN A 1 146 ? -10.860 -6.027 -2.267 1.00 95.25 146 ASN A C 1
ATOM 1236 O O . ASN A 1 146 ? -10.594 -6.273 -3.448 1.00 95.25 146 ASN A O 1
ATOM 1240 N N . LYS A 1 147 ? -10.256 -5.059 -1.576 1.00 96.69 147 LYS A N 1
ATOM 1241 C CA . LYS A 1 147 ? -9.258 -4.140 -2.123 1.00 96.69 147 LYS A CA 1
ATOM 1242 C C . LYS A 1 147 ? -7.880 -4.453 -1.555 1.00 96.69 147 LYS A C 1
ATOM 1244 O O . LYS A 1 147 ? -7.765 -4.840 -0.394 1.00 96.69 147 LYS A O 1
ATOM 1249 N N . LYS A 1 148 ? -6.861 -4.238 -2.377 1.00 97.31 148 LYS A N 1
ATOM 1250 C CA . LYS A 1 148 ? -5.450 -4.418 -2.067 1.00 97.31 148 LYS A CA 1
ATOM 1251 C C . LYS A 1 148 ? -4.716 -3.093 -2.166 1.00 97.31 148 LYS A C 1
ATOM 1253 O O . LYS A 1 148 ? -4.938 -2.310 -3.094 1.00 97.31 148 LYS A O 1
ATOM 1258 N N . TYR A 1 149 ? -3.836 -2.882 -1.204 1.00 97.81 149 TYR A N 1
ATOM 1259 C CA . TYR A 1 149 ? -3.082 -1.661 -1.008 1.00 97.81 149 TYR A CA 1
ATOM 1260 C C . TYR A 1 149 ? -1.611 -2.005 -0.828 1.00 97.81 149 TYR A C 1
ATOM 1262 O O . TYR A 1 149 ? -1.279 -2.870 -0.028 1.00 97.81 149 TYR A O 1
ATOM 1270 N N . LEU A 1 150 ? -0.742 -1.337 -1.572 1.00 97.75 150 LEU A N 1
ATOM 1271 C CA . LEU A 1 150 ? 0.698 -1.339 -1.348 1.00 97.75 150 LEU A CA 1
ATOM 1272 C C . LEU A 1 150 ? 1.018 -0.125 -0.471 1.00 97.75 150 LEU A C 1
ATOM 1274 O O . LEU A 1 150 ? 0.683 0.993 -0.865 1.00 97.75 150 LEU A O 1
ATOM 1278 N N . VAL A 1 151 ? 1.601 -0.350 0.709 1.00 98.00 151 VAL A N 1
ATOM 1279 C CA . VAL A 1 151 ? 1.898 0.706 1.692 1.00 98.00 151 VAL A CA 1
ATOM 1280 C C . VAL A 1 151 ? 3.395 0.741 1.980 1.00 98.00 151 VAL A C 1
ATOM 1282 O O . VAL A 1 151 ? 3.943 -0.205 2.540 1.00 98.00 151 VAL A O 1
ATOM 1285 N N . LEU A 1 152 ? 4.062 1.823 1.596 1.00 97.94 152 LEU A N 1
ATOM 1286 C CA . LEU A 1 152 ? 5.523 1.930 1.589 1.00 97.94 152 LEU A CA 1
ATOM 1287 C C . LEU A 1 152 ? 5.974 3.227 2.257 1.00 97.94 152 LEU A C 1
ATOM 1289 O O . LEU A 1 152 ? 5.258 4.220 2.211 1.00 97.94 152 LEU A O 1
ATOM 1293 N N . THR A 1 153 ? 7.163 3.251 2.846 1.00 97.94 153 THR A N 1
ATOM 1294 C CA . THR A 1 153 ? 7.854 4.519 3.130 1.00 97.94 153 THR A CA 1
ATOM 1295 C C . THR A 1 153 ? 8.306 5.179 1.821 1.00 97.94 153 THR A C 1
ATOM 1297 O O . THR A 1 153 ? 8.236 4.558 0.759 1.00 97.94 153 THR A O 1
ATOM 1300 N N . ASP A 1 154 ? 8.777 6.430 1.859 1.00 96.75 154 ASP A N 1
ATOM 1301 C CA . ASP A 1 154 ? 9.288 7.083 0.640 1.00 96.75 154 ASP A CA 1
ATOM 1302 C C . ASP A 1 154 ? 10.466 6.318 0.012 1.00 96.75 154 ASP A C 1
ATOM 1304 O O . ASP A 1 154 ? 10.480 6.079 -1.195 1.00 96.75 154 ASP A O 1
ATOM 1308 N N . ASP A 1 155 ? 11.421 5.880 0.839 1.00 97.00 155 ASP A N 1
ATOM 1309 C CA . ASP A 1 155 ? 12.579 5.100 0.389 1.00 97.00 155 ASP A CA 1
ATOM 1310 C C . ASP A 1 155 ? 12.134 3.767 -0.227 1.00 97.00 155 ASP A C 1
ATOM 1312 O O . ASP A 1 155 ? 12.518 3.441 -1.348 1.00 97.00 155 ASP A O 1
ATOM 1316 N N . GLU A 1 156 ? 11.242 3.036 0.451 1.00 97.38 156 GLU A N 1
ATOM 1317 C CA . GLU A 1 156 ? 10.694 1.783 -0.073 1.00 97.38 156 GLU A CA 1
ATOM 1318 C C . GLU A 1 156 ? 9.907 2.001 -1.377 1.00 97.38 156 GLU A C 1
ATOM 1320 O O . GLU A 1 156 ? 9.965 1.166 -2.275 1.00 97.38 156 GLU A O 1
ATOM 1325 N N . ALA A 1 157 ? 9.172 3.111 -1.509 1.00 96.62 157 ALA A N 1
ATOM 1326 C CA . ALA A 1 157 ? 8.439 3.449 -2.728 1.00 96.62 157 ALA A CA 1
ATOM 1327 C C . ALA A 1 157 ? 9.376 3.756 -3.900 1.00 96.62 157 ALA A C 1
ATOM 1329 O O . ALA A 1 157 ? 9.076 3.370 -5.030 1.00 96.62 157 ALA A O 1
ATOM 1330 N N . ASN A 1 158 ? 10.500 4.426 -3.642 1.00 95.44 158 ASN A N 1
ATOM 1331 C CA . ASN A 1 158 ? 11.531 4.680 -4.645 1.00 95.44 158 ASN A CA 1
ATOM 1332 C C . ASN A 1 158 ? 12.200 3.380 -5.102 1.00 95.44 158 ASN A C 1
ATOM 1334 O O . ASN A 1 158 ? 12.286 3.146 -6.307 1.00 95.44 158 ASN A O 1
ATOM 1338 N N . ASP A 1 159 ? 12.592 2.516 -4.163 1.00 96.12 159 ASP A N 1
ATOM 1339 C CA . ASP A 1 159 ? 13.203 1.218 -4.468 1.00 96.12 159 ASP A CA 1
ATOM 1340 C C . ASP A 1 159 ? 12.238 0.331 -5.271 1.00 96.12 159 ASP A C 1
ATOM 1342 O O . ASP A 1 159 ? 12.586 -0.199 -6.328 1.00 96.12 159 ASP A O 1
ATOM 1346 N N . TYR A 1 160 ? 10.978 0.239 -4.830 1.00 95.69 160 TYR A N 1
ATOM 1347 C CA . TYR A 1 160 ? 9.954 -0.547 -5.521 1.00 95.69 160 TYR A CA 1
ATOM 1348 C C . TYR A 1 160 ? 9.670 -0.011 -6.928 1.00 95.69 160 TYR A C 1
ATOM 1350 O O . TYR A 1 160 ? 9.395 -0.778 -7.857 1.00 95.69 160 TYR A O 1
ATOM 1358 N N . PHE A 1 161 ? 9.714 1.312 -7.100 1.00 96.06 161 PHE A N 1
ATOM 1359 C CA . PHE A 1 161 ? 9.523 1.931 -8.402 1.00 96.06 161 PHE A CA 1
ATOM 1360 C C . PHE A 1 161 ? 10.688 1.636 -9.346 1.00 96.06 161 PHE A C 1
ATOM 1362 O O . PHE A 1 161 ? 10.438 1.248 -10.486 1.00 96.06 161 PHE A O 1
ATOM 1369 N N . ASP A 1 162 ? 11.932 1.746 -8.885 1.00 95.81 162 ASP A N 1
ATOM 1370 C CA . ASP A 1 162 ? 13.106 1.444 -9.708 1.00 95.81 162 ASP A CA 1
ATOM 1371 C C . ASP A 1 162 ? 13.110 -0.022 -10.174 1.00 95.81 162 ASP A C 1
ATOM 1373 O O . ASP A 1 162 ? 13.233 -0.292 -11.372 1.00 95.81 162 ASP A O 1
ATOM 1377 N N . GLU A 1 163 ? 12.821 -0.965 -9.268 1.00 95.81 163 GLU A N 1
ATOM 1378 C CA . GLU A 1 163 ? 12.682 -2.386 -9.613 1.00 95.81 163 GLU A CA 1
ATOM 1379 C C . GLU A 1 163 ? 11.547 -2.645 -10.617 1.00 95.81 163 GLU A C 1
ATOM 1381 O O . GLU A 1 163 ? 11.650 -3.511 -11.496 1.00 95.81 163 GLU A O 1
ATOM 1386 N N . TYR A 1 164 ? 10.434 -1.915 -10.492 1.00 94.94 164 TYR A N 1
ATOM 1387 C CA . TYR A 1 164 ? 9.343 -1.986 -11.459 1.00 94.94 164 TYR A CA 1
ATOM 1388 C C . TYR A 1 164 ? 9.799 -1.502 -12.841 1.00 94.94 164 TYR A C 1
ATOM 1390 O O . TYR A 1 164 ? 9.469 -2.142 -13.844 1.00 94.94 164 TYR A O 1
ATOM 1398 N N . LEU A 1 165 ? 10.553 -0.400 -12.911 1.00 96.00 165 LEU A N 1
ATOM 1399 C CA . LEU A 1 165 ? 11.055 0.147 -14.170 1.00 96.00 165 LEU A CA 1
ATOM 1400 C C . LEU A 1 165 ? 12.027 -0.813 -14.857 1.00 96.00 165 LEU A C 1
ATOM 1402 O O . LEU A 1 165 ? 11.886 -1.026 -16.061 1.00 96.00 165 LEU A O 1
ATOM 1406 N N . ASP A 1 166 ? 12.937 -1.445 -14.112 1.00 97.25 166 ASP A N 1
ATOM 1407 C CA . ASP A 1 166 ? 13.836 -2.476 -14.651 1.00 97.25 166 ASP A CA 1
ATOM 1408 C C . ASP A 1 166 ? 13.063 -3.629 -15.278 1.00 97.25 166 ASP A C 1
ATOM 1410 O O . ASP A 1 166 ? 13.272 -3.992 -16.439 1.00 97.25 166 ASP A O 1
ATOM 1414 N N . ARG A 1 167 ? 12.085 -4.159 -14.540 1.00 96.88 167 ARG A N 1
ATOM 1415 C CA . ARG A 1 167 ? 11.236 -5.241 -15.039 1.00 96.88 167 ARG A CA 1
ATOM 1416 C C . ARG A 1 167 ? 10.459 -4.818 -16.280 1.00 96.88 167 ARG A C 1
ATOM 1418 O O . ARG A 1 167 ? 10.342 -5.590 -17.226 1.00 96.88 167 ARG A O 1
ATOM 1425 N N . TYR A 1 168 ? 9.933 -3.597 -16.300 1.00 95.94 168 TYR A N 1
ATOM 1426 C CA . TYR A 1 168 ? 9.193 -3.076 -17.445 1.00 95.94 168 TYR A CA 1
ATOM 1427 C C . TYR A 1 168 ? 10.090 -2.917 -18.682 1.00 95.94 168 TYR A C 1
ATOM 1429 O O . TYR A 1 168 ? 9.672 -3.236 -19.799 1.00 95.94 168 TYR A O 1
ATOM 1437 N N . ILE A 1 169 ? 11.335 -2.474 -18.501 1.00 97.00 169 ILE A N 1
ATOM 1438 C CA . ILE A 1 169 ? 12.323 -2.413 -19.580 1.00 97.00 169 ILE A CA 1
ATOM 1439 C C . ILE A 1 169 ? 12.565 -3.817 -20.146 1.00 97.00 169 ILE A C 1
ATOM 1441 O O . ILE A 1 169 ? 12.413 -4.019 -21.354 1.00 97.00 169 ILE A O 1
ATOM 1445 N N . ASP A 1 170 ? 12.861 -4.791 -19.289 1.00 97.44 170 ASP A N 1
ATOM 1446 C CA . ASP A 1 170 ? 13.228 -6.148 -19.699 1.00 97.44 170 ASP A CA 1
ATOM 1447 C C . ASP A 1 170 ? 12.064 -6.959 -20.284 1.00 97.44 170 ASP A C 1
ATOM 1449 O O . ASP A 1 170 ? 12.242 -7.697 -21.258 1.00 97.44 170 ASP A O 1
ATOM 1453 N N . GLU A 1 171 ? 10.868 -6.836 -19.709 1.00 97.69 171 GLU A N 1
ATOM 1454 C CA . GLU A 1 171 ? 9.709 -7.661 -20.062 1.00 97.69 171 GLU A CA 1
ATOM 1455 C C . GLU A 1 171 ? 8.803 -7.020 -21.116 1.00 97.69 171 GLU A C 1
ATOM 1457 O O . GLU A 1 171 ? 8.075 -7.738 -21.806 1.00 97.69 171 GLU A O 1
ATOM 1462 N N . VAL A 1 172 ? 8.837 -5.690 -21.263 1.00 96.44 172 VAL A N 1
ATOM 1463 C CA . VAL A 1 172 ? 7.928 -4.960 -22.161 1.00 96.44 172 VAL A CA 1
ATOM 1464 C C . VAL A 1 172 ? 8.684 -4.186 -23.232 1.00 96.44 172 VAL A C 1
ATOM 1466 O O . VAL A 1 172 ? 8.378 -4.337 -24.410 1.00 96.44 172 VAL A O 1
ATOM 1469 N N . ILE A 1 173 ? 9.682 -3.375 -22.877 1.00 96.56 173 ILE A N 1
ATOM 1470 C CA . ILE A 1 173 ? 10.329 -2.485 -23.857 1.00 96.56 173 ILE A CA 1
ATOM 1471 C C . ILE A 1 173 ? 11.300 -3.249 -24.758 1.00 96.56 173 ILE A C 1
ATOM 1473 O O . ILE A 1 173 ? 11.166 -3.221 -25.983 1.00 96.56 173 ILE A O 1
ATOM 1477 N N . LEU A 1 174 ? 12.288 -3.932 -24.178 1.00 96.81 174 LEU A N 1
ATOM 1478 C CA . LEU A 1 174 ? 13.324 -4.626 -24.939 1.00 96.81 174 LEU A CA 1
ATOM 1479 C C . LEU A 1 174 ? 12.749 -5.704 -25.871 1.00 96.81 174 LEU A C 1
ATOM 1481 O O . LEU A 1 174 ? 13.216 -5.780 -27.011 1.00 96.81 174 LEU A O 1
ATOM 1485 N N . PRO A 1 175 ? 11.736 -6.507 -25.483 1.00 97.88 175 PRO A N 1
ATOM 1486 C CA . PRO A 1 175 ? 11.110 -7.478 -26.378 1.00 97.88 175 PRO A CA 1
ATOM 1487 C C . PRO A 1 175 ? 10.526 -6.860 -27.652 1.00 97.88 175 PRO A C 1
ATOM 1489 O O . PRO A 1 175 ? 10.658 -7.462 -28.719 1.00 97.88 175 PRO A O 1
ATOM 1492 N N . GLU A 1 176 ? 9.976 -5.649 -27.559 1.00 97.62 176 GLU A N 1
ATOM 1493 C CA . GLU A 1 176 ? 9.383 -4.908 -28.681 1.00 97.62 176 GLU A CA 1
ATOM 1494 C C . GLU A 1 176 ? 10.434 -4.215 -29.569 1.00 97.62 176 GLU A C 1
ATOM 1496 O O . GLU A 1 176 ? 10.166 -3.870 -30.724 1.00 97.62 176 GLU A O 1
ATOM 1501 N N . ILE A 1 177 ? 11.663 -4.041 -29.072 1.00 97.12 177 ILE A N 1
ATOM 1502 C CA . ILE A 1 177 ? 12.783 -3.505 -29.850 1.00 97.12 177 ILE A CA 1
ATOM 1503 C C . ILE A 1 177 ? 13.476 -4.655 -30.605 1.00 97.12 177 ILE A C 1
ATOM 1505 O O . ILE A 1 177 ? 13.908 -5.637 -29.983 1.00 97.12 177 ILE A O 1
ATOM 1509 N N . PRO A 1 178 ? 13.663 -4.544 -31.940 1.00 97.69 178 PRO A N 1
ATOM 1510 C CA . PRO A 1 178 ? 14.449 -5.511 -32.698 1.00 97.69 178 PRO A CA 1
ATOM 1511 C C . PRO A 1 178 ? 15.824 -5.733 -32.064 1.00 97.69 178 PRO A C 1
ATOM 1513 O O . PRO A 1 178 ? 16.503 -4.772 -31.717 1.00 97.69 178 PRO A O 1
ATOM 1516 N N . GLU A 1 179 ? 16.261 -6.989 -31.946 1.00 97.25 179 GLU A N 1
ATOM 1517 C CA . GLU A 1 179 ? 17.459 -7.364 -31.175 1.00 97.25 179 GLU A CA 1
ATOM 1518 C C . GLU A 1 179 ? 18.710 -6.551 -31.554 1.00 97.25 179 GLU A C 1
ATOM 1520 O O . GLU A 1 179 ? 19.439 -6.080 -30.686 1.00 97.25 179 GLU A O 1
ATOM 1525 N N . TYR A 1 180 ? 18.902 -6.286 -32.850 1.00 97.06 180 TYR A N 1
ATOM 1526 C CA . TYR A 1 180 ? 20.032 -5.505 -33.363 1.00 97.06 180 TYR A CA 1
ATOM 1527 C C . TYR A 1 180 ? 20.003 -4.012 -32.981 1.00 97.06 180 TYR A C 1
ATOM 1529 O O . TYR A 1 180 ? 21.003 -3.322 -33.168 1.00 97.06 180 TYR A O 1
ATOM 1537 N N . LEU A 1 181 ? 18.875 -3.502 -32.477 1.00 97.75 181 LEU A N 1
ATOM 1538 C CA . LEU A 1 181 ? 18.719 -2.131 -31.987 1.00 97.75 181 LEU A CA 1
ATOM 1539 C C . LEU A 1 181 ? 18.776 -2.020 -30.462 1.00 97.75 181 LEU A C 1
ATOM 1541 O O . LEU A 1 181 ? 19.002 -0.919 -29.970 1.00 97.75 181 LEU A O 1
ATOM 1545 N N . ARG A 1 182 ? 18.613 -3.119 -29.712 1.00 96.75 182 ARG A N 1
ATOM 1546 C CA . ARG A 1 182 ? 18.542 -3.088 -28.236 1.00 96.75 182 ARG A CA 1
ATOM 1547 C C . ARG A 1 182 ? 19.778 -2.473 -27.589 1.00 96.75 182 ARG A C 1
ATOM 1549 O O . ARG A 1 182 ? 19.651 -1.757 -26.613 1.00 96.75 182 ARG A O 1
ATOM 1556 N N . TYR A 1 183 ? 20.954 -2.680 -28.182 1.00 96.19 183 TYR A N 1
ATOM 1557 C CA . TYR A 1 183 ? 22.211 -2.089 -27.708 1.00 96.19 183 TYR A CA 1
ATOM 1558 C C . TYR A 1 183 ? 22.220 -0.547 -27.714 1.00 96.19 183 TYR A C 1
ATOM 1560 O O . TYR A 1 183 ? 23.048 0.065 -27.049 1.00 96.19 183 TYR A O 1
ATOM 1568 N N . TYR A 1 184 ? 21.329 0.090 -28.479 1.00 97.06 184 TYR A N 1
ATOM 1569 C CA . TYR A 1 184 ? 21.203 1.548 -28.526 1.00 97.06 184 TYR A CA 1
ATOM 1570 C C . TYR A 1 184 ? 20.148 2.097 -27.560 1.00 97.06 184 TYR A C 1
ATOM 1572 O O . TYR A 1 184 ? 19.970 3.314 -27.508 1.00 97.06 184 TYR A O 1
ATOM 1580 N N . PHE A 1 185 ? 19.416 1.234 -26.852 1.00 97.38 185 PHE A N 1
ATOM 1581 C CA . PHE A 1 185 ? 18.476 1.664 -25.827 1.00 97.38 185 PHE A CA 1
ATOM 1582 C C . PHE A 1 185 ? 19.248 2.014 -24.550 1.00 97.38 185 PHE A C 1
ATOM 1584 O O . PHE A 1 185 ? 20.033 1.205 -24.067 1.00 97.38 185 PHE A O 1
ATOM 1591 N N . ASP A 1 186 ? 19.047 3.234 -24.057 1.00 97.56 186 ASP A N 1
ATOM 1592 C CA . ASP A 1 186 ? 19.667 3.764 -22.841 1.00 97.56 186 ASP A CA 1
ATOM 1593 C C . ASP A 1 186 ? 18.616 3.715 -21.724 1.00 97.56 186 ASP A C 1
ATOM 1595 O O . ASP A 1 186 ? 17.690 4.533 -21.685 1.00 97.56 186 ASP A O 1
ATOM 1599 N N . ASP A 1 187 ? 18.717 2.677 -20.897 1.00 96.69 187 ASP A N 1
ATOM 1600 C CA . ASP A 1 187 ? 17.830 2.384 -19.771 1.00 96.69 187 ASP A CA 1
ATOM 1601 C C . ASP A 1 187 ? 17.851 3.505 -18.730 1.00 96.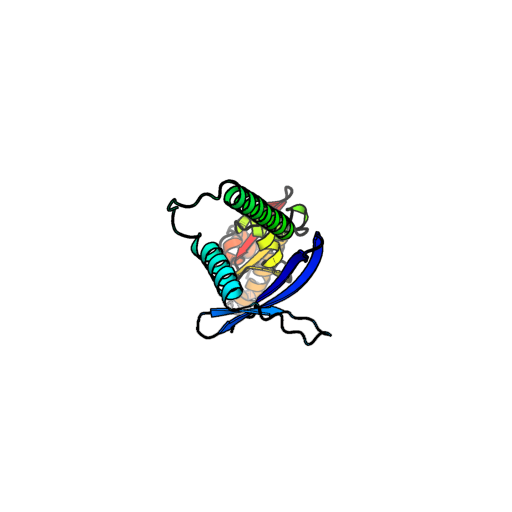69 187 ASP A C 1
ATOM 1603 O O . ASP A 1 187 ? 16.793 3.998 -18.341 1.00 96.69 187 ASP A O 1
ATOM 1607 N N . GLU A 1 188 ? 19.033 3.984 -18.357 1.00 96.06 188 GLU A N 1
ATOM 1608 C CA . GLU A 1 188 ? 19.220 5.071 -17.394 1.00 96.06 188 GLU A CA 1
ATOM 1609 C C . GLU A 1 188 ? 18.591 6.386 -17.868 1.00 96.06 188 GLU A C 1
ATOM 1611 O O . GLU A 1 188 ? 17.900 7.078 -17.111 1.00 96.06 188 GLU A O 1
ATOM 1616 N N . LEU A 1 189 ? 18.790 6.746 -19.142 1.00 96.31 189 LEU A N 1
ATOM 1617 C CA . LEU A 1 189 ? 18.175 7.941 -19.719 1.00 96.31 189 LEU A CA 1
ATOM 1618 C C . LEU A 1 189 ? 16.647 7.824 -19.723 1.00 96.31 189 LEU A C 1
ATOM 1620 O O . LEU A 1 189 ? 15.958 8.792 -19.392 1.00 96.31 189 LEU A O 1
ATOM 1624 N N . TRP A 1 190 ? 16.126 6.645 -20.070 1.00 96.00 190 TRP A N 1
ATOM 1625 C CA . TRP A 1 190 ? 14.692 6.385 -20.084 1.00 96.00 190 TRP A CA 1
ATOM 1626 C C . TRP A 1 190 ? 14.090 6.431 -18.674 1.00 96.00 190 TRP A C 1
ATOM 1628 O O . TRP A 1 190 ? 13.105 7.140 -18.464 1.00 96.00 190 TRP A O 1
ATOM 1638 N N . LYS A 1 191 ? 14.709 5.761 -17.691 1.00 95.06 191 LYS A N 1
ATOM 1639 C CA . LYS A 1 191 ? 14.290 5.791 -16.280 1.00 95.06 191 LYS A CA 1
ATOM 1640 C C . LYS A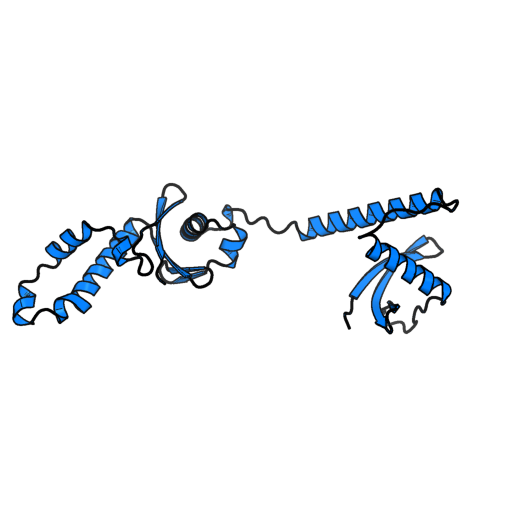 1 191 ? 14.261 7.217 -15.743 1.00 95.06 191 LYS A C 1
ATOM 1642 O O . LYS A 1 191 ? 13.295 7.617 -15.100 1.00 95.06 191 LYS A O 1
ATOM 1647 N N . ARG A 1 192 ? 15.283 8.022 -16.052 1.00 93.94 192 ARG A N 1
ATOM 1648 C CA . ARG A 1 192 ? 15.338 9.435 -15.649 1.00 93.94 192 ARG A CA 1
ATOM 1649 C C . ARG A 1 192 ? 14.169 10.243 -16.209 1.00 93.94 192 ARG A C 1
ATOM 1651 O O . ARG A 1 192 ? 13.623 11.085 -15.500 1.00 93.94 192 ARG A O 1
ATOM 1658 N N . ASP A 1 193 ? 13.805 10.013 -17.466 1.00 93.69 193 ASP A N 1
ATOM 1659 C CA . ASP A 1 193 ? 12.688 10.714 -18.096 1.00 93.69 193 ASP A CA 1
ATOM 1660 C C . ASP A 1 193 ? 11.340 10.244 -17.509 1.00 93.69 193 ASP A C 1
ATOM 1662 O O . ASP A 1 193 ? 10.442 11.060 -17.296 1.00 93.69 193 ASP A O 1
ATOM 1666 N N . VAL A 1 194 ? 11.212 8.959 -17.162 1.00 92.69 194 VAL A N 1
ATOM 1667 C CA . VAL A 1 194 ? 10.028 8.404 -16.484 1.00 92.69 194 VAL A CA 1
ATOM 1668 C C . VAL A 1 194 ? 9.890 8.894 -15.045 1.00 92.69 194 VAL A C 1
ATOM 1670 O O . VAL A 1 194 ? 8.778 9.196 -14.628 1.00 92.69 194 VAL A O 1
ATOM 1673 N N . ASN A 1 195 ? 10.992 9.074 -14.319 1.00 88.50 195 ASN A N 1
ATOM 1674 C CA . ASN A 1 195 ? 11.003 9.642 -12.966 1.00 88.50 195 ASN A CA 1
ATOM 1675 C C . ASN A 1 195 ? 10.472 11.088 -12.899 1.00 88.50 195 ASN A C 1
ATOM 1677 O O . ASN A 1 195 ? 10.204 11.595 -11.814 1.00 88.50 195 ASN A O 1
ATOM 1681 N N . MET A 1 196 ? 10.298 11.773 -14.038 1.00 87.00 196 MET A N 1
ATOM 1682 C CA . MET A 1 196 ? 9.590 13.060 -14.082 1.00 87.00 196 MET A CA 1
ATOM 1683 C C . MET A 1 196 ? 8.061 12.914 -13.989 1.00 87.00 196 MET A C 1
ATOM 1685 O O . MET A 1 196 ? 7.356 13.919 -13.884 1.00 87.00 196 MET A O 1
ATOM 1689 N N . VAL A 1 197 ? 7.545 11.687 -14.058 1.00 85.69 197 VAL A N 1
ATOM 1690 C CA . VAL A 1 197 ? 6.134 11.329 -13.894 1.00 85.69 197 VAL A CA 1
ATOM 1691 C C . VAL A 1 197 ? 5.917 10.792 -12.475 1.00 85.69 197 VAL A C 1
ATOM 1693 O O . VAL A 1 197 ? 6.782 10.129 -11.914 1.00 85.69 197 VAL A O 1
ATOM 1696 N N . GLU A 1 198 ? 4.752 11.068 -11.884 1.00 86.81 198 GLU A N 1
ATOM 1697 C CA . GLU A 1 198 ? 4.397 10.590 -10.540 1.00 86.81 198 GLU A CA 1
ATOM 1698 C C . GLU A 1 198 ? 4.352 9.047 -10.473 1.00 86.81 198 GLU A C 1
ATOM 1700 O O . GLU A 1 198 ? 3.683 8.413 -11.303 1.00 86.81 198 GLU A O 1
ATOM 1705 N N . ARG A 1 199 ? 4.998 8.446 -9.453 1.00 93.69 199 ARG A N 1
ATOM 1706 C CA . ARG A 1 199 ? 5.101 6.977 -9.260 1.00 93.69 199 ARG A CA 1
ATOM 1707 C C . ARG A 1 199 ? 3.735 6.309 -9.203 1.00 93.69 199 ARG A C 1
ATOM 1709 O O . ARG A 1 199 ? 3.564 5.197 -9.700 1.00 93.69 199 ARG A O 1
ATOM 1716 N N . GLY A 1 200 ? 2.738 7.018 -8.667 1.00 93.12 200 GLY A N 1
ATOM 1717 C CA . GLY A 1 200 ? 1.342 6.589 -8.639 1.00 93.12 200 GLY A CA 1
ATOM 1718 C C . GLY A 1 200 ? 0.832 6.062 -9.982 1.00 93.12 200 GLY A C 1
ATOM 1719 O O . GLY A 1 200 ? 0.102 5.072 -9.989 1.00 93.12 200 GLY A O 1
ATOM 1720 N N . SER A 1 201 ? 1.274 6.639 -11.107 1.00 91.44 201 SER A N 1
ATOM 1721 C CA . SER A 1 201 ? 0.878 6.207 -12.460 1.00 91.44 201 SER A CA 1
ATOM 1722 C C . SER A 1 201 ? 1.299 4.773 -12.793 1.00 91.44 201 SER A C 1
ATOM 1724 O O . SER A 1 201 ? 0.714 4.151 -13.679 1.00 91.44 201 SER A O 1
ATOM 1726 N N . PHE A 1 202 ? 2.304 4.254 -12.091 1.00 92.88 202 PHE A N 1
ATOM 1727 C CA . PHE A 1 202 ? 2.882 2.933 -12.302 1.00 92.88 202 PHE A CA 1
ATOM 1728 C C . PHE A 1 202 ? 2.547 1.978 -11.155 1.00 92.88 202 PHE A C 1
ATOM 1730 O O . PHE A 1 202 ? 2.149 0.842 -11.401 1.00 92.88 202 PHE A O 1
ATOM 1737 N N . LEU A 1 203 ? 2.661 2.446 -9.909 1.00 94.38 203 LEU A N 1
ATOM 1738 C CA . LEU A 1 203 ? 2.478 1.612 -8.719 1.00 94.38 203 LEU A CA 1
ATOM 1739 C C . LEU A 1 203 ? 1.003 1.423 -8.328 1.00 94.38 203 LEU A C 1
ATOM 1741 O O . LEU A 1 203 ? 0.637 0.386 -7.776 1.00 94.38 203 LEU A O 1
ATOM 1745 N N . SER A 1 204 ? 0.124 2.383 -8.643 1.00 94.69 204 SER A N 1
ATOM 1746 C CA . SER A 1 204 ? -1.317 2.278 -8.373 1.00 94.69 204 SER A CA 1
ATOM 1747 C C . SER A 1 204 ? -2.065 1.794 -9.611 1.00 94.69 204 SER A C 1
ATOM 1749 O O . SER A 1 204 ? -2.658 2.574 -10.359 1.00 94.69 204 SER A O 1
ATOM 1751 N N . THR A 1 205 ? -2.064 0.482 -9.839 1.00 91.12 205 THR A N 1
ATOM 1752 C CA . THR A 1 205 ? -2.682 -0.129 -11.030 1.00 91.12 205 THR A CA 1
ATOM 1753 C C . THR A 1 205 ? -4.192 0.119 -11.139 1.00 91.12 205 THR A C 1
ATOM 1755 O O . THR A 1 205 ? -4.754 -0.015 -12.227 1.00 91.12 205 THR A O 1
ATOM 1758 N N . TYR A 1 206 ? -4.866 0.497 -10.046 1.00 92.94 206 TYR A N 1
ATOM 1759 C CA . TYR A 1 206 ? -6.302 0.772 -10.056 1.00 92.94 206 TYR A CA 1
ATOM 1760 C C . TYR A 1 206 ? -6.659 2.184 -10.547 1.00 92.94 206 TYR A C 1
ATOM 1762 O O . TYR A 1 206 ? -7.573 2.338 -11.358 1.00 92.94 206 TYR A O 1
ATOM 1770 N N . ASN A 1 207 ? -6.004 3.230 -10.026 1.00 91.06 207 ASN A N 1
ATOM 1771 C CA . ASN A 1 207 ? -6.377 4.625 -10.319 1.00 91.06 207 ASN A CA 1
ATOM 1772 C C . ASN A 1 207 ? -5.215 5.532 -10.741 1.00 91.06 207 ASN A C 1
ATOM 1774 O O . ASN A 1 207 ? -5.465 6.702 -11.031 1.00 91.06 207 ASN A O 1
ATOM 1778 N N . GLY A 1 208 ? -3.983 5.025 -10.762 1.00 93.25 208 GLY A N 1
ATOM 1779 C CA . GLY A 1 208 ? -2.794 5.790 -11.125 1.00 93.25 208 GLY A CA 1
ATOM 1780 C C . GLY A 1 208 ? -2.418 6.886 -10.125 1.00 93.25 208 GLY A C 1
ATOM 1781 O O . GLY A 1 208 ? -1.666 7.786 -10.481 1.00 93.25 208 GLY A O 1
ATOM 1782 N N . LYS A 1 209 ? -2.979 6.877 -8.908 1.00 94.06 209 LYS A N 1
ATOM 1783 C CA . LYS A 1 209 ? -2.749 7.920 -7.902 1.00 94.06 209 LYS A CA 1
ATOM 1784 C C . LYS A 1 209 ? -1.897 7.426 -6.752 1.00 94.06 209 LYS A C 1
ATOM 1786 O O . LYS A 1 209 ? -2.081 6.312 -6.266 1.00 94.06 209 LYS A O 1
ATOM 1791 N N . GLU A 1 210 ? -1.033 8.321 -6.305 1.00 95.25 210 GLU A N 1
ATOM 1792 C CA . GLU A 1 210 ? -0.261 8.206 -5.081 1.00 95.25 210 GLU A CA 1
ATOM 1793 C C . GLU A 1 210 ? -1.000 8.957 -3.969 1.00 95.25 210 GLU A C 1
ATOM 1795 O O . GLU A 1 210 ? -1.379 10.121 -4.126 1.00 95.25 210 GLU A O 1
ATOM 1800 N N . HIS A 1 211 ? -1.266 8.261 -2.870 1.00 97.12 211 HIS A N 1
ATOM 1801 C CA . HIS A 1 211 ? -1.767 8.853 -1.636 1.00 97.12 211 HIS A CA 1
ATOM 1802 C C . HIS A 1 211 ? -0.686 8.739 -0.571 1.00 97.12 211 HIS A C 1
ATOM 1804 O O . HIS A 1 211 ? 0.182 7.878 -0.684 1.00 97.12 211 HIS A O 1
ATOM 1810 N N . TYR A 1 212 ? -0.742 9.574 0.459 1.00 96.94 212 TYR A N 1
ATOM 1811 C CA . TYR A 1 212 ? 0.169 9.459 1.586 1.00 96.94 212 TYR A CA 1
ATOM 1812 C C . TYR A 1 212 ? -0.522 9.842 2.890 1.00 96.94 212 TYR A C 1
ATOM 1814 O O . TYR A 1 212 ? -1.458 10.640 2.888 1.00 96.94 212 TYR A O 1
ATOM 1822 N N . GLU A 1 213 ? -0.037 9.272 3.986 1.00 98.00 213 GLU A N 1
ATOM 1823 C CA . GLU A 1 213 ? -0.432 9.601 5.352 1.00 98.00 213 GLU A CA 1
ATOM 1824 C C . GLU A 1 213 ? 0.819 9.737 6.221 1.00 98.00 213 GLU A C 1
ATOM 1826 O O . GLU A 1 213 ? 1.797 9.008 6.040 1.00 98.00 213 GLU A O 1
ATOM 1831 N N . THR A 1 214 ? 0.800 10.672 7.169 1.00 97.56 214 THR A N 1
ATOM 1832 C CA . THR A 1 214 ? 1.913 10.877 8.105 1.00 97.56 214 THR A CA 1
ATOM 1833 C C . THR A 1 214 ? 1.618 10.169 9.423 1.00 97.56 214 THR A C 1
ATOM 1835 O O . THR A 1 214 ? 0.617 10.460 10.078 1.00 97.56 214 THR A O 1
ATOM 1838 N N . VAL A 1 215 ? 2.511 9.272 9.841 1.00 95.75 215 VAL A N 1
ATOM 1839 C CA . VAL A 1 215 ? 2.441 8.551 11.118 1.00 95.75 215 VAL A CA 1
ATOM 1840 C C . VAL A 1 215 ? 3.796 8.688 11.804 1.00 95.75 215 VAL A C 1
ATOM 1842 O O . VAL A 1 215 ? 4.817 8.393 11.198 1.00 95.75 215 VAL A O 1
ATOM 1845 N N . ASN A 1 216 ? 3.820 9.175 13.050 1.00 93.81 216 ASN A N 1
ATOM 1846 C CA . ASN A 1 216 ? 5.053 9.362 13.834 1.00 93.81 216 ASN A CA 1
ATOM 1847 C C . ASN A 1 216 ? 6.169 10.132 13.092 1.00 93.81 216 ASN A C 1
ATOM 1849 O O . ASN A 1 216 ? 7.333 9.745 13.130 1.00 93.81 216 ASN A O 1
ATOM 1853 N N . ASP A 1 217 ? 5.804 11.231 12.421 1.00 95.50 217 ASP A N 1
ATOM 1854 C CA . ASP A 1 217 ? 6.706 12.069 11.610 1.00 95.50 217 ASP A CA 1
ATOM 1855 C C . ASP A 1 217 ? 7.338 11.361 10.389 1.00 95.50 217 ASP A C 1
ATOM 1857 O O . ASP A 1 217 ? 8.264 11.899 9.779 1.00 95.50 217 ASP A O 1
ATOM 1861 N N . LEU A 1 218 ? 6.820 10.192 9.994 1.00 97.19 218 LEU A N 1
ATOM 1862 C CA . LEU A 1 218 ? 7.199 9.477 8.777 1.00 97.19 218 LEU A CA 1
ATOM 1863 C C . LEU A 1 218 ? 6.031 9.439 7.783 1.00 97.19 218 LEU A C 1
ATOM 1865 O O . LEU A 1 218 ? 4.876 9.234 8.160 1.00 97.19 218 LEU A O 1
ATOM 1869 N N . GLU A 1 219 ? 6.327 9.657 6.502 1.00 97.88 219 GLU A N 1
ATOM 1870 C CA . GLU A 1 219 ? 5.338 9.573 5.427 1.00 97.88 219 GLU A CA 1
ATOM 1871 C C . GLU A 1 219 ? 5.244 8.150 4.879 1.00 97.88 219 GLU A C 1
ATOM 1873 O O . GLU A 1 219 ? 6.245 7.534 4.501 1.00 97.88 219 GLU A O 1
ATOM 1878 N N . TYR A 1 220 ? 4.011 7.662 4.804 1.00 98.12 220 TYR A N 1
ATOM 1879 C CA . TYR A 1 220 ? 3.657 6.372 4.241 1.00 98.12 220 TYR A CA 1
ATOM 1880 C C . TYR A 1 220 ? 2.815 6.574 2.990 1.00 98.12 220 TYR A C 1
ATOM 1882 O O . TYR A 1 220 ? 1.729 7.146 3.048 1.00 98.12 220 TYR A O 1
ATOM 1890 N N . TYR A 1 221 ? 3.310 6.076 1.867 1.00 98.06 221 TYR A N 1
ATOM 1891 C CA . TYR A 1 221 ? 2.710 6.150 0.548 1.00 98.06 221 TYR A CA 1
ATOM 1892 C C . TYR A 1 221 ? 1.825 4.934 0.290 1.00 98.06 221 TYR A C 1
ATOM 1894 O O . TYR A 1 221 ? 2.214 3.796 0.549 1.00 98.06 221 TYR A O 1
ATOM 1902 N N . ILE A 1 222 ? 0.623 5.176 -0.224 1.00 98.25 222 ILE A N 1
ATOM 1903 C CA . ILE A 1 222 ? -0.452 4.196 -0.348 1.00 98.25 222 ILE A CA 1
ATOM 1904 C C . ILE A 1 222 ? -0.907 4.137 -1.807 1.00 98.25 222 ILE A C 1
ATOM 1906 O O . ILE A 1 222 ? -1.386 5.126 -2.372 1.00 98.25 222 ILE A O 1
ATOM 1910 N N . TYR A 1 223 ? -0.813 2.949 -2.402 1.00 97.62 223 TYR A N 1
ATOM 1911 C CA . TYR A 1 223 ? -1.189 2.680 -3.791 1.00 97.62 223 TYR A CA 1
ATOM 1912 C C . TYR A 1 223 ? -2.240 1.580 -3.852 1.00 97.62 223 TYR A C 1
ATOM 1914 O O . TYR A 1 223 ? -2.098 0.541 -3.208 1.00 97.62 223 TYR A O 1
ATOM 1922 N N . ARG A 1 224 ? -3.294 1.762 -4.652 1.00 96.62 224 ARG A N 1
ATOM 1923 C CA . ARG A 1 224 ? -4.344 0.749 -4.799 1.00 96.62 224 ARG A CA 1
ATOM 1924 C C . ARG A 1 224 ? -4.052 -0.152 -5.996 1.00 96.62 224 ARG A C 1
ATOM 1926 O O . ARG A 1 224 ? -3.937 0.331 -7.122 1.00 96.62 224 ARG A O 1
ATOM 1933 N N . THR A 1 225 ? -4.000 -1.462 -5.762 1.00 94.12 225 THR A N 1
ATOM 1934 C CA . THR A 1 225 ? -3.504 -2.430 -6.755 1.00 94.12 225 THR A CA 1
ATOM 1935 C C . THR A 1 225 ? -4.590 -3.286 -7.426 1.00 94.12 225 THR A C 1
ATOM 1937 O O . THR A 1 225 ? -4.272 -4.122 -8.277 1.00 94.12 225 THR A O 1
ATOM 1940 N N . ASN A 1 226 ? -5.876 -3.093 -7.084 1.00 92.94 226 ASN A N 1
ATOM 19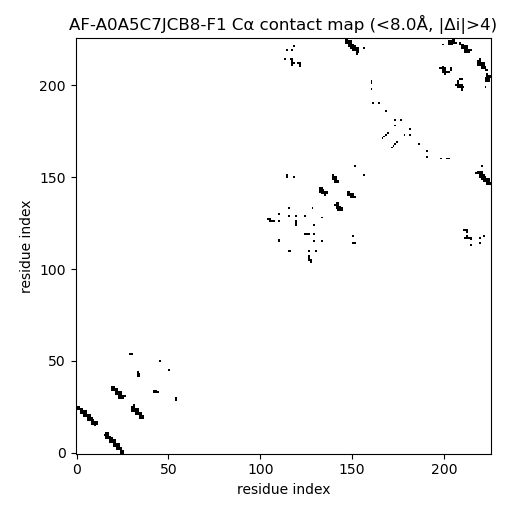41 C CA . ASN A 1 226 ? -7.023 -3.749 -7.740 1.00 92.94 226 ASN A CA 1
ATOM 1942 C C . ASN A 1 226 ? -8.378 -3.034 -7.572 1.00 92.94 226 ASN A C 1
ATOM 1944 O O . ASN A 1 226 ? -8.561 -2.201 -6.652 1.00 92.94 226 ASN A O 1
#

pLDDT: mean 76.86, std 19.9, range [33.62, 98.25]

Mean predicted aligned error: 17.53 Å

Nearest PDB structures (foldseek):
  5ym8-assembly2_B  TM=5.711E-01  e=9.424E-01  Porcine coronavirus HKU15
  5ym8-assembly1_A  TM=4.640E-01  e=7.925E-01  Porcine coronavirus HKU15
  3ul5-assembly1_A  TM=6.979E-01  e=6.332E+00  Saccharum officinarum
  5ym6-assembly2_C  TM=5.239E-01  e=5.027E+00  Porcine coronavirus HKU15

Sequence (226 aa):
MELYKRFIKFHDNDNVPCESKLKITTRNNYVEYTQCNPDDQREFNPKPGVQTELYNLWKKWHTKKYCEVSEDIKTNSLILFCNDICDRIEKEELDYIDELYEDDEYKESDIEDEKVIALKNHLEISNSEAIQDIKNDYDNIYTYGNKKYLVLTDDEANDYFDEYLDRYIDEVILPEIPEYLRYYFDDELWKRDVNMVERGSFLSTYNGKEHYETVNDLEYYIYRTN

Radius of gyration: 34.06 Å; Cα contacts (8 Å, |Δi|>4): 225; chains: 1; bounding box: 80×48×88 Å

Secondary structure (DSSP, 8-state):
---EEEEEEEE-TT--EEEEEEEEEEETTEEEEEE--SS--------HHHHHHHHHHHHHHHHTTS-------S-HHHHHHHHHHHHHHHHHHHHHHHHHH------GGG---HHHHHHHHHHT--HHHHHHH-EEEETTEEEETTEEEEEEEHHHHHHHHHHHHHHHIIIIIHHHS-HHHHTT--HHHHHHHHTTS-THHHH-TTTS--EEEEETTEEEEEEE--

Solvent-accessible surface area (backbone atoms only — not comparable to full-atom values): 13377 Å² total; per-residue (Å²): 132,75,75,51,72,47,78,45,76,48,62,51,99,84,68,48,83,42,78,46,43,33,38,39,40,76,55,95,91,37,80,44,69,40,66,62,57,95,86,54,93,71,75,61,71,65,57,72,70,55,45,53,50,52,45,51,50,51,48,50,63,71,45,57,86,59,80,84,88,82,91,86,75,101,37,72,69,58,53,50,52,50,48,54,49,48,54,50,50,53,46,53,50,49,53,49,45,47,66,68,60,65,54,78,75,60,48,75,84,74,58,82,50,62,61,56,52,28,50,27,60,76,68,73,56,53,61,61,53,39,70,72,49,51,38,79,77,54,93,52,32,34,35,47,92,94,34,38,32,41,48,30,42,65,68,54,45,50,53,54,47,53,55,49,51,54,50,42,40,65,72,52,49,49,73,76,38,59,76,94,53,45,86,76,62,58,64,68,64,48,52,56,62,52,67,77,48,68,63,17,61,70,64,4,70,58,78,37,46,67,42,72,33,78,46,94,95,39,58,32,36,40,21,38,59,92